Protein AF-A0AAI9XUZ0-F1 (afdb_monomer_lite)

Secondary structure (DSSP, 8-state):
-HHHHHHHHHHTTTTSHHHHHHHT-SHHHHHHHHHHHHHHHHHHHHHHHHTT---SS-GGGS-GGGG--TT-HHHHHHHHHHHHHHHHHHHHHHHHHHT----HHHHHHHHHHHHHHHHHHHTT-----GGG--SSTTSPPPHHHHHHHHHHHHHHHHHHGGGGSTTS-HHHHHHHHHHHHHHHHHHHHHHHHHHHH-SHHHHTHHHHHHHHHHHHHHHHHHHHHHHHTTTTTGGG--HHHHHHHHHHHHHHHHHHHHHTTT-HHHHHHHHHHHHHHHHHHHTTSSPPPPS-------TT-PPPGGGG---S-SSHHHH----------TTTSSGGG--

Structure (mmCIF, N/CA/C/O backbone):
data_AF-A0AAI9XUZ0-F1
#
_entry.id   AF-A0AAI9XUZ0-F1
#
loop_
_atom_site.group_PDB
_atom_site.id
_atom_site.type_symbol
_atom_site.label_atom_id
_atom_site.label_alt_id
_atom_site.label_comp_id
_atom_site.label_asym_id
_atom_site.label_entity_id
_atom_site.label_seq_id
_atom_site.pdbx_PDB_ins_code
_atom_site.Cartn_x
_atom_site.Cartn_y
_atom_site.Cartn_z
_atom_site.occupancy
_atom_site.B_iso_or_equiv
_atom_site.auth_seq_id
_atom_site.auth_comp_id
_atom_site.auth_asym_id
_atom_site.auth_atom_id
_atom_site.pdbx_PDB_model_num
ATOM 1 N N . MET A 1 1 ? 7.327 -17.641 -9.928 1.00 64.19 1 MET A N 1
ATOM 2 C CA . MET A 1 1 ? 7.837 -17.381 -11.296 1.00 64.19 1 MET A CA 1
ATOM 3 C C . MET A 1 1 ? 8.943 -16.324 -11.317 1.00 64.19 1 MET A C 1
ATOM 5 O O . MET A 1 1 ? 9.952 -16.583 -11.957 1.00 64.19 1 MET A O 1
ATOM 9 N N . CYS A 1 2 ? 8.834 -15.210 -10.578 1.00 77.88 2 CYS A N 1
ATOM 10 C CA . CYS A 1 2 ? 9.896 -14.190 -10.453 1.00 77.88 2 CYS A CA 1
ATOM 11 C C . CYS A 1 2 ? 11.268 -14.757 -10.032 1.00 77.88 2 CYS A C 1
ATOM 13 O O . CYS A 1 2 ? 12.258 -14.502 -10.710 1.00 77.88 2 CYS A O 1
ATOM 15 N N . GLY A 1 3 ? 11.321 -15.617 -9.008 1.00 80.69 3 GLY A N 1
ATOM 16 C CA . GLY A 1 3 ? 12.579 -16.244 -8.582 1.00 80.69 3 GLY A CA 1
ATOM 17 C C . GLY A 1 3 ? 13.226 -17.154 -9.638 1.00 80.69 3 GLY A C 1
ATOM 18 O O . GLY A 1 3 ? 14.443 -17.292 -9.659 1.00 80.69 3 GLY A O 1
ATOM 19 N N . ILE A 1 4 ? 12.446 -17.749 -10.554 1.00 87.56 4 ILE A N 1
ATOM 20 C CA . ILE A 1 4 ? 13.000 -18.508 -11.693 1.00 87.56 4 ILE A CA 1
ATOM 21 C C . ILE A 1 4 ? 13.584 -17.532 -12.714 1.00 87.56 4 ILE A C 1
ATOM 23 O O . ILE A 1 4 ? 14.733 -17.686 -13.105 1.00 87.56 4 ILE A O 1
ATOM 27 N N . ALA A 1 5 ? 12.820 -16.505 -13.096 1.00 89.00 5 ALA A N 1
ATOM 28 C CA . ALA A 1 5 ? 13.258 -15.509 -14.071 1.00 89.00 5 ALA A CA 1
ATOM 29 C C . ALA A 1 5 ? 14.551 -14.808 -13.634 1.00 89.00 5 ALA A C 1
ATOM 31 O O . ALA A 1 5 ? 15.482 -14.677 -14.422 1.00 89.00 5 ALA A O 1
ATOM 32 N N . GLY A 1 6 ? 14.654 -14.412 -12.366 1.00 85.62 6 GLY A N 1
ATOM 33 C CA . GLY A 1 6 ? 15.876 -13.782 -11.889 1.00 85.62 6 GLY A CA 1
ATOM 34 C C . GLY A 1 6 ? 17.051 -14.759 -11.727 1.00 85.62 6 GLY A C 1
ATOM 35 O O . GLY A 1 6 ? 18.184 -14.359 -11.971 1.00 85.62 6 GLY A O 1
ATOM 36 N N . ARG A 1 7 ? 16.822 -16.055 -11.450 1.00 87.81 7 ARG A N 1
ATOM 37 C CA . ARG A 1 7 ? 17.889 -17.071 -11.573 1.00 87.81 7 ARG A CA 1
ATOM 38 C C . ARG A 1 7 ? 18.393 -17.194 -13.010 1.00 87.81 7 ARG A C 1
ATOM 40 O O . ARG A 1 7 ? 19.599 -17.221 -13.210 1.00 87.81 7 ARG A O 1
ATOM 47 N N . MET A 1 8 ? 17.501 -17.161 -14.000 1.00 90.62 8 MET A N 1
ATOM 48 C CA . MET A 1 8 ? 17.902 -17.150 -15.412 1.00 90.62 8 MET A CA 1
ATOM 49 C C . MET A 1 8 ? 18.728 -15.900 -15.758 1.00 90.62 8 MET A C 1
ATOM 51 O O . MET A 1 8 ? 19.717 -16.009 -16.473 1.00 90.62 8 MET A O 1
ATOM 55 N N . LEU A 1 9 ? 18.394 -14.721 -15.210 1.00 88.50 9 LEU A N 1
ATOM 56 C CA . LEU A 1 9 ? 19.237 -13.523 -15.362 1.00 88.50 9 LEU A CA 1
ATOM 57 C C . LEU A 1 9 ? 20.640 -13.719 -14.769 1.00 88.50 9 LEU A C 1
ATOM 59 O O . LEU A 1 9 ? 21.626 -13.268 -15.355 1.00 88.50 9 LEU A O 1
ATOM 63 N N . MET A 1 10 ? 20.736 -14.389 -13.617 1.00 88.25 10 MET A N 1
ATOM 64 C CA . MET A 1 10 ? 22.023 -14.711 -12.998 1.00 88.25 10 MET A CA 1
ATOM 65 C C . MET A 1 10 ? 22.829 -15.690 -13.853 1.00 88.25 10 MET A C 1
ATOM 67 O O . MET A 1 10 ? 24.004 -15.441 -14.102 1.00 88.25 10 MET A O 1
ATOM 71 N N . GLU A 1 11 ? 22.198 -16.746 -14.365 1.00 91.00 11 GLU A N 1
ATOM 72 C CA . GLU A 1 11 ? 22.825 -17.734 -15.256 1.00 91.00 11 GLU A CA 1
ATOM 73 C C . GLU A 1 11 ? 23.300 -17.118 -16.581 1.00 91.00 11 GLU A C 1
ATOM 75 O O . GLU A 1 11 ? 24.355 -17.485 -17.092 1.00 91.00 11 GLU A O 1
ATOM 80 N N . LEU A 1 12 ? 22.570 -16.129 -17.107 1.00 89.50 12 LEU A N 1
ATOM 81 C CA . LEU A 1 12 ? 22.977 -15.340 -18.275 1.00 89.50 12 LEU A CA 1
ATOM 82 C C . LEU A 1 12 ? 24.112 -14.345 -17.977 1.00 89.50 12 LEU A C 1
ATOM 84 O O . LEU A 1 12 ? 24.600 -13.677 -18.888 1.00 89.50 12 LEU A O 1
ATOM 88 N N . GLY A 1 13 ? 24.534 -14.223 -16.717 1.00 88.38 13 GLY A N 1
ATOM 89 C CA . GLY A 1 13 ? 25.613 -13.335 -16.302 1.00 88.38 13 GLY A CA 1
ATOM 90 C C . GLY A 1 13 ? 25.225 -11.859 -16.258 1.00 88.38 13 GLY A C 1
ATOM 91 O O . GLY A 1 13 ? 26.106 -11.022 -16.148 1.00 88.38 13 GLY A O 1
ATOM 92 N N . VAL A 1 14 ? 23.937 -11.506 -16.311 1.00 87.62 14 VAL A N 1
ATOM 93 C CA . VAL A 1 14 ? 23.462 -10.106 -16.432 1.00 87.62 14 VAL A CA 1
ATOM 94 C C . VAL A 1 14 ? 23.901 -9.214 -15.257 1.00 87.62 14 VAL A C 1
ATOM 96 O O . VAL A 1 14 ? 23.970 -7.995 -15.383 1.00 87.62 14 VAL A O 1
ATOM 99 N N . HIS A 1 15 ? 24.237 -9.819 -14.119 1.00 85.88 15 HIS A N 1
ATOM 100 C CA . HIS A 1 15 ? 24.811 -9.151 -12.950 1.00 85.88 15 HIS A CA 1
ATOM 101 C C . HIS A 1 15 ? 26.279 -8.713 -13.141 1.00 85.88 15 HIS A C 1
ATOM 103 O O . HIS A 1 15 ? 26.759 -7.859 -12.401 1.00 85.88 15 HIS A O 1
ATOM 109 N N . ASN A 1 16 ? 26.991 -9.278 -14.121 1.00 86.88 16 ASN A N 1
ATOM 110 C CA . ASN A 1 16 ? 28.371 -8.945 -14.471 1.00 86.88 16 ASN A CA 1
ATOM 111 C C . ASN A 1 16 ? 28.406 -7.895 -15.597 1.00 86.88 16 ASN A C 1
ATOM 113 O O . ASN A 1 16 ? 27.727 -8.032 -16.615 1.00 86.88 16 ASN A O 1
ATOM 117 N N . GLU A 1 17 ? 29.251 -6.876 -15.439 1.00 84.94 17 GLU A N 1
ATOM 118 C CA . GLU A 1 17 ? 29.455 -5.790 -16.402 1.00 84.94 17 GLU A CA 1
ATOM 119 C C . GLU A 1 17 ? 29.904 -6.280 -17.789 1.00 84.94 17 GLU A C 1
ATOM 121 O O . GLU A 1 17 ? 29.448 -5.756 -18.809 1.00 84.94 17 GLU A O 1
ATOM 126 N N . GLU A 1 18 ? 30.740 -7.321 -17.856 1.00 88.12 18 GLU A N 1
ATOM 127 C CA . GLU A 1 18 ? 31.220 -7.868 -19.133 1.00 88.12 18 GLU A CA 1
ATOM 128 C C . GLU A 1 18 ? 30.071 -8.486 -19.946 1.00 88.12 18 GLU A C 1
ATOM 130 O O . GLU A 1 18 ? 29.871 -8.179 -21.126 1.00 88.12 18 GLU A O 1
ATOM 135 N N . ALA A 1 19 ? 29.282 -9.350 -19.306 1.00 88.00 19 ALA A N 1
ATOM 136 C CA . ALA A 1 19 ? 28.140 -9.998 -19.937 1.00 88.00 19 ALA A CA 1
ATOM 137 C C . ALA A 1 19 ? 27.032 -8.984 -20.250 1.00 88.00 19 ALA A C 1
ATOM 139 O O . ALA A 1 19 ? 26.460 -9.029 -21.341 1.00 88.00 19 ALA A O 1
ATOM 140 N N . TRP A 1 20 ? 26.793 -8.018 -19.356 1.00 88.19 20 TRP A N 1
ATOM 141 C CA . TRP A 1 20 ? 25.899 -6.892 -19.613 1.00 88.19 20 TRP A CA 1
ATOM 142 C C . TRP A 1 20 ? 26.291 -6.141 -20.885 1.00 88.19 20 TRP A C 1
ATOM 144 O O . TRP A 1 20 ? 25.459 -5.962 -21.768 1.00 88.19 20 TRP A O 1
ATOM 154 N N . SER A 1 21 ? 27.563 -5.759 -21.024 1.00 87.69 21 SER A N 1
ATOM 155 C CA . SER A 1 21 ? 28.059 -5.004 -22.183 1.00 87.69 21 SER A CA 1
ATOM 156 C C . SER A 1 21 ? 27.892 -5.772 -23.495 1.00 87.69 21 SER A C 1
ATOM 158 O O . SER A 1 21 ? 27.578 -5.184 -24.531 1.00 87.69 21 SER A O 1
ATOM 160 N N . ARG A 1 22 ? 28.046 -7.100 -23.453 1.00 89.50 22 ARG A N 1
ATOM 161 C CA . ARG A 1 22 ? 27.813 -7.979 -24.607 1.00 89.50 22 ARG A CA 1
ATOM 162 C C . ARG A 1 22 ? 26.334 -8.082 -24.985 1.00 89.50 22 ARG A C 1
ATOM 164 O O . ARG A 1 22 ? 26.016 -8.081 -26.172 1.00 89.50 22 ARG A O 1
ATOM 171 N N . LEU A 1 23 ? 25.444 -8.196 -23.999 1.00 87.94 23 LEU A N 1
ATOM 172 C CA . LEU A 1 23 ? 23.998 -8.332 -24.216 1.00 87.94 23 LEU A CA 1
ATOM 173 C C . LEU A 1 23 ? 23.352 -6.992 -24.607 1.00 87.94 23 LEU A C 1
ATOM 175 O O . LEU A 1 23 ? 22.532 -6.940 -25.521 1.00 87.94 23 LEU A O 1
ATOM 179 N N . ALA A 1 24 ? 23.779 -5.894 -23.983 1.00 87.50 24 ALA A N 1
ATOM 180 C CA . ALA A 1 24 ? 23.335 -4.521 -24.228 1.00 87.50 24 ALA A CA 1
ATOM 181 C C . ALA A 1 24 ? 24.132 -3.836 -25.360 1.00 87.50 24 ALA A C 1
ATOM 183 O O . ALA A 1 24 ? 24.535 -2.668 -25.252 1.00 87.50 24 ALA A O 1
ATOM 184 N N . SER A 1 25 ? 24.375 -4.585 -26.441 1.00 89.12 25 SER A N 1
ATOM 185 C CA . SER A 1 25 ? 25.246 -4.196 -27.561 1.00 89.12 25 SER A CA 1
ATOM 186 C C . SER A 1 25 ? 24.696 -3.042 -28.403 1.00 89.12 25 SER A C 1
ATOM 188 O O . SER A 1 25 ? 25.465 -2.304 -29.015 1.00 89.12 25 SER A O 1
ATOM 190 N N . SER A 1 26 ? 23.376 -2.843 -28.403 1.00 89.88 26 SER A N 1
ATOM 191 C CA . SER A 1 26 ? 22.708 -1.715 -29.054 1.00 89.88 26 SER A CA 1
ATOM 192 C C . SER A 1 26 ? 21.879 -0.901 -28.050 1.00 89.88 26 SER A C 1
ATOM 194 O O . SER A 1 26 ? 21.481 -1.433 -27.010 1.00 89.88 26 SER A O 1
ATOM 196 N N . PRO A 1 27 ? 21.581 0.383 -28.333 1.00 87.19 27 PRO A N 1
ATOM 197 C CA . PRO A 1 27 ? 20.734 1.199 -27.463 1.00 87.19 27 PRO A CA 1
ATOM 198 C C . PRO A 1 27 ? 19.333 0.612 -27.232 1.00 87.19 27 PRO A C 1
ATOM 200 O O . PRO A 1 27 ? 18.828 0.684 -26.115 1.00 87.19 27 PRO A O 1
ATOM 203 N N . SER A 1 28 ? 18.725 -0.006 -28.252 1.00 87.50 28 SER A N 1
ATOM 204 C CA . SER A 1 28 ? 17.408 -0.645 -28.125 1.00 87.50 28 SER A CA 1
ATOM 205 C C . SER A 1 28 ? 17.462 -1.884 -27.231 1.00 87.50 28 SER A C 1
ATOM 207 O O . SER A 1 28 ? 16.695 -1.972 -26.278 1.00 87.50 28 SER A O 1
ATOM 209 N N . LEU A 1 29 ? 18.428 -2.783 -27.463 1.00 88.38 29 LEU A N 1
ATOM 210 C CA . LEU A 1 29 ? 18.637 -3.967 -26.618 1.00 88.38 29 LEU A CA 1
ATOM 211 C C . LEU A 1 29 ? 18.960 -3.580 -25.177 1.00 88.38 29 LEU A C 1
ATOM 213 O O . LEU A 1 29 ? 18.520 -4.245 -24.246 1.00 88.38 29 LEU A O 1
ATOM 217 N N . ARG A 1 30 ? 19.706 -2.489 -24.980 1.00 87.31 30 ARG A N 1
ATOM 218 C CA . ARG A 1 30 ? 19.967 -1.946 -23.649 1.00 87.31 30 ARG A CA 1
ATOM 219 C C . ARG A 1 30 ? 18.675 -1.514 -22.967 1.00 87.31 30 ARG A C 1
ATOM 221 O O . ARG A 1 30 ? 18.458 -1.924 -21.837 1.00 87.31 30 ARG A O 1
ATOM 228 N N . SER A 1 31 ? 17.820 -0.737 -23.635 1.00 86.06 31 SER A N 1
ATOM 229 C CA . SER A 1 31 ? 16.544 -0.294 -23.051 1.00 86.06 31 SER A CA 1
ATOM 230 C C . SER A 1 31 ? 15.624 -1.479 -22.720 1.00 86.06 31 SER A C 1
ATOM 232 O O . SER A 1 31 ? 15.063 -1.544 -21.622 1.00 86.06 31 SER A O 1
ATOM 234 N N . GLU A 1 32 ? 15.542 -2.476 -23.607 1.00 88.12 32 GLU A N 1
ATOM 235 C CA . GLU A 1 32 ? 14.787 -3.712 -23.367 1.00 88.12 32 GLU A CA 1
ATOM 236 C C . GLU A 1 32 ? 15.343 -4.509 -22.179 1.00 88.12 32 GLU A C 1
ATOM 238 O O . GLU A 1 32 ? 14.584 -4.915 -21.297 1.00 88.12 32 GLU A O 1
ATOM 243 N N . LEU A 1 33 ? 16.667 -4.690 -22.112 1.00 88.88 33 LEU A N 1
ATOM 244 C CA . LEU A 1 33 ? 17.324 -5.412 -21.024 1.00 88.88 33 LEU A CA 1
ATOM 245 C C . LEU A 1 33 ? 17.165 -4.680 -19.687 1.00 88.88 33 LEU A C 1
ATOM 247 O O . LEU A 1 33 ? 16.823 -5.321 -18.694 1.00 88.88 33 LEU A O 1
ATOM 251 N N . CYS A 1 34 ? 17.332 -3.353 -19.658 1.00 88.00 34 CYS A N 1
ATOM 252 C CA . CYS A 1 34 ? 17.048 -2.527 -18.482 1.00 88.00 34 CYS A CA 1
ATOM 253 C C . CYS A 1 34 ? 15.616 -2.771 -18.002 1.00 88.00 34 CYS A C 1
ATOM 255 O O . CYS A 1 34 ? 15.399 -3.151 -16.856 1.00 88.00 34 CYS A O 1
ATOM 257 N N . THR A 1 35 ? 14.639 -2.624 -18.897 1.00 88.69 35 THR A N 1
ATOM 258 C CA . THR A 1 35 ? 13.214 -2.787 -18.584 1.00 88.69 35 THR A CA 1
ATOM 259 C C . THR A 1 35 ? 12.906 -4.181 -18.044 1.00 88.69 35 THR A C 1
ATOM 261 O O . THR A 1 35 ? 12.195 -4.311 -17.044 1.00 88.69 35 THR A O 1
ATOM 264 N N . LEU A 1 36 ? 13.471 -5.223 -18.659 1.00 89.25 36 LEU A N 1
ATOM 265 C CA . LEU A 1 36 ? 13.297 -6.611 -18.240 1.00 89.25 36 LEU A CA 1
ATOM 266 C C . LEU A 1 36 ? 13.872 -6.856 -16.841 1.00 89.25 36 LEU A C 1
ATOM 268 O O . LEU A 1 36 ? 13.172 -7.378 -15.971 1.00 89.25 36 LEU A O 1
ATOM 272 N N . VAL A 1 37 ? 15.125 -6.459 -16.606 1.00 89.50 37 VAL A N 1
ATOM 273 C CA . VAL A 1 37 ? 15.797 -6.670 -15.317 1.00 89.50 37 VAL A CA 1
ATOM 274 C C . VAL A 1 37 ? 15.112 -5.868 -14.220 1.00 89.50 37 VAL A C 1
ATOM 276 O O . VAL A 1 37 ? 14.793 -6.427 -13.172 1.00 89.50 37 VAL A O 1
ATOM 279 N N . SER A 1 38 ? 14.800 -4.595 -14.466 1.00 88.69 38 SER A N 1
ATOM 280 C CA . SER A 1 38 ? 14.074 -3.761 -13.510 1.00 88.69 38 SER A CA 1
ATOM 281 C C . SER A 1 38 ? 12.707 -4.350 -13.171 1.00 88.69 38 SER A C 1
ATOM 283 O O . SER A 1 38 ? 12.349 -4.413 -11.998 1.00 88.69 38 SER A O 1
ATOM 285 N N . SER A 1 39 ? 11.963 -4.842 -14.166 1.00 89.75 39 SER A N 1
ATOM 286 C CA . SER A 1 39 ? 10.667 -5.491 -13.936 1.00 89.75 39 SER A CA 1
ATOM 287 C C . SER A 1 39 ? 10.805 -6.743 -13.074 1.00 89.75 39 SER A C 1
ATOM 289 O O . SER A 1 39 ? 10.019 -6.935 -12.149 1.00 89.75 39 SER A O 1
ATOM 291 N N . ILE A 1 40 ? 11.818 -7.578 -13.329 1.00 90.06 40 ILE A N 1
ATOM 292 C CA . ILE A 1 40 ? 12.076 -8.785 -12.534 1.00 90.06 40 ILE A CA 1
ATOM 293 C C . ILE A 1 40 ? 12.438 -8.421 -11.093 1.00 90.06 40 ILE A C 1
ATOM 295 O O . ILE A 1 40 ? 11.872 -9.012 -10.177 1.00 90.06 40 ILE A O 1
ATOM 299 N N . VAL A 1 41 ? 13.310 -7.431 -10.880 1.00 87.50 41 VAL A N 1
ATOM 300 C CA . VAL A 1 41 ? 13.682 -6.948 -9.539 1.00 87.50 41 VAL A CA 1
ATOM 301 C C . VAL A 1 41 ? 12.462 -6.405 -8.790 1.00 87.50 41 VAL A C 1
ATOM 303 O O . VAL A 1 41 ? 12.236 -6.768 -7.636 1.00 87.50 41 VAL A O 1
ATOM 306 N N . ILE A 1 42 ? 11.635 -5.585 -9.446 1.00 88.69 42 ILE A N 1
ATOM 307 C CA . ILE A 1 42 ? 10.420 -5.018 -8.846 1.00 88.69 42 ILE A CA 1
ATOM 308 C C . ILE A 1 42 ? 9.428 -6.117 -8.461 1.00 88.69 42 ILE A C 1
ATOM 310 O O . ILE A 1 42 ? 8.923 -6.125 -7.338 1.00 88.69 42 ILE A O 1
ATOM 314 N N . LEU A 1 43 ? 9.155 -7.051 -9.373 1.00 88.12 43 LEU A N 1
ATOM 315 C CA . LEU A 1 43 ? 8.220 -8.148 -9.131 1.00 88.12 43 LEU A CA 1
ATOM 316 C C . LEU A 1 43 ? 8.732 -9.112 -8.060 1.00 88.12 43 LEU A C 1
ATOM 318 O O . LEU A 1 43 ? 7.939 -9.604 -7.263 1.00 88.12 43 LEU A O 1
ATOM 322 N N . ASP A 1 44 ? 10.039 -9.379 -8.025 1.00 88.75 44 ASP A N 1
ATOM 323 C CA . ASP A 1 44 ? 10.650 -10.201 -6.983 1.00 88.75 44 ASP A CA 1
ATOM 324 C C . ASP A 1 44 ? 10.443 -9.584 -5.601 1.00 88.75 44 ASP A C 1
ATOM 326 O O . ASP A 1 44 ? 9.987 -10.269 -4.686 1.00 88.75 44 ASP A O 1
ATOM 330 N N . ARG A 1 45 ? 10.687 -8.276 -5.471 1.00 85.94 45 ARG A N 1
ATOM 331 C CA . ARG A 1 45 ? 10.497 -7.545 -4.215 1.00 85.94 45 ARG A CA 1
ATOM 332 C C . ARG A 1 45 ? 9.045 -7.524 -3.771 1.00 85.94 45 ARG A C 1
ATOM 334 O O . ARG A 1 45 ? 8.759 -7.874 -2.632 1.00 85.94 45 ARG A O 1
ATOM 341 N N . GLN A 1 46 ? 8.129 -7.187 -4.677 1.00 84.69 46 GLN A N 1
ATOM 342 C CA . GLN A 1 46 ? 6.696 -7.165 -4.378 1.00 84.69 46 GLN A CA 1
ATOM 343 C C . GLN A 1 46 ? 6.186 -8.540 -3.944 1.00 84.69 46 GLN A C 1
ATOM 345 O O . GLN A 1 46 ? 5.499 -8.652 -2.935 1.00 84.69 46 GLN A O 1
ATOM 350 N N . TRP A 1 47 ? 6.547 -9.592 -4.681 1.00 84.19 47 TRP A N 1
ATOM 351 C CA . TRP A 1 47 ? 6.087 -10.941 -4.372 1.00 84.19 47 TRP A CA 1
ATOM 352 C C . TRP A 1 47 ? 6.674 -11.472 -3.064 1.00 84.19 47 TRP A C 1
ATOM 354 O O . TRP A 1 47 ? 5.977 -12.132 -2.298 1.00 84.19 47 TRP A O 1
ATOM 364 N N . SER A 1 48 ? 7.951 -11.189 -2.806 1.00 84.88 48 SER A N 1
ATOM 365 C CA . SER A 1 48 ? 8.624 -11.628 -1.582 1.00 84.88 48 SER A CA 1
ATOM 366 C C . SER A 1 48 ? 8.025 -10.936 -0.359 1.00 84.88 48 SER A C 1
ATOM 368 O O . SER A 1 48 ? 7.668 -11.620 0.597 1.00 84.88 48 SER A O 1
ATOM 370 N N . ALA A 1 49 ? 7.788 -9.621 -0.433 1.00 80.12 49 ALA A N 1
ATOM 371 C CA . ALA A 1 49 ? 7.108 -8.871 0.620 1.00 80.12 49 ALA A CA 1
ATOM 372 C C . ALA A 1 49 ? 5.692 -9.413 0.893 1.00 80.12 49 ALA A C 1
ATOM 374 O O . ALA A 1 49 ? 5.385 -9.764 2.030 1.00 80.12 49 ALA A O 1
ATOM 375 N N . ALA A 1 50 ? 4.869 -9.585 -0.148 1.00 77.50 50 ALA A N 1
ATOM 376 C CA . ALA A 1 50 ? 3.508 -10.118 -0.018 1.00 77.50 50 ALA A CA 1
ATOM 377 C C . ALA A 1 50 ? 3.476 -11.539 0.584 1.00 77.50 50 ALA A C 1
ATOM 379 O O . ALA A 1 50 ? 2.568 -11.902 1.333 1.00 77.50 50 ALA A O 1
ATOM 380 N N . ALA A 1 51 ? 4.485 -12.361 0.275 1.00 80.00 51 ALA A N 1
ATOM 381 C CA . ALA A 1 51 ? 4.625 -13.715 0.803 1.00 80.00 51 ALA A CA 1
ATOM 382 C C . ALA A 1 51 ? 5.307 -13.781 2.183 1.00 80.00 51 ALA A C 1
ATOM 384 O O . ALA A 1 51 ? 5.416 -14.875 2.737 1.00 80.00 51 ALA A O 1
ATOM 385 N N . ASN A 1 52 ? 5.763 -12.652 2.738 1.00 76.38 52 ASN A N 1
ATOM 386 C CA . ASN A 1 52 ? 6.623 -12.590 3.925 1.00 76.38 52 ASN A CA 1
ATOM 387 C C . ASN A 1 52 ? 7.886 -13.465 3.791 1.00 76.38 52 ASN A C 1
ATOM 389 O O . ASN A 1 52 ? 8.282 -14.173 4.719 1.00 76.38 52 ASN A O 1
ATOM 393 N N . LEU A 1 53 ? 8.505 -13.440 2.612 1.00 83.38 53 LEU A N 1
ATOM 394 C CA . LEU A 1 53 ? 9.737 -14.155 2.292 1.00 83.38 53 LEU A CA 1
ATOM 395 C C . LEU A 1 53 ? 10.879 -13.164 2.027 1.00 83.38 53 LEU A C 1
ATOM 397 O O . LEU A 1 53 ? 10.630 -12.052 1.560 1.00 83.38 53 LEU A O 1
ATOM 401 N N . PRO A 1 54 ? 12.142 -13.563 2.258 1.00 82.44 54 PRO A N 1
ATOM 402 C CA . PRO A 1 54 ? 13.286 -12.803 1.773 1.00 82.44 54 PRO A CA 1
ATOM 403 C C . PRO A 1 54 ? 13.250 -12.672 0.247 1.00 82.44 54 PRO A C 1
ATOM 405 O O . PRO A 1 54 ? 12.858 -13.610 -0.453 1.00 82.44 54 PRO A O 1
ATOM 408 N N . SER A 1 55 ? 13.701 -11.527 -0.263 1.00 83.75 55 SER A N 1
ATOM 409 C CA . SER A 1 55 ? 13.904 -11.346 -1.703 1.00 83.75 55 SER A CA 1
ATOM 410 C C . SER A 1 55 ? 14.938 -12.334 -2.250 1.00 83.75 55 SER A C 1
ATOM 412 O O . SER A 1 55 ? 15.865 -12.747 -1.549 1.00 83.75 55 SER A O 1
ATOM 414 N N . ASN A 1 56 ? 14.785 -12.732 -3.515 1.00 84.12 56 ASN A N 1
ATOM 415 C CA . ASN A 1 56 ? 15.713 -13.674 -4.147 1.00 84.12 56 ASN A CA 1
ATOM 416 C C . ASN A 1 56 ? 17.051 -13.006 -4.502 1.00 84.12 56 ASN A C 1
ATOM 418 O O . ASN A 1 56 ? 18.047 -13.706 -4.692 1.00 84.12 56 ASN A O 1
ATOM 422 N N . PHE A 1 57 ? 17.078 -11.672 -4.602 1.00 80.50 57 PHE A N 1
ATOM 423 C CA . PHE A 1 57 ? 18.251 -10.897 -5.007 1.00 80.50 57 PHE A CA 1
ATOM 424 C C . PHE A 1 57 ? 18.539 -9.772 -4.023 1.00 80.50 57 PHE A C 1
ATOM 426 O O . PHE A 1 57 ? 17.639 -9.037 -3.609 1.00 80.50 57 PHE A O 1
ATOM 433 N N . HIS A 1 58 ? 19.821 -9.589 -3.722 1.00 78.94 58 HIS A N 1
ATOM 434 C CA . HIS A 1 58 ? 20.280 -8.444 -2.954 1.00 78.94 58 HIS A CA 1
ATOM 435 C C . HIS A 1 58 ? 20.173 -7.164 -3.798 1.00 78.94 58 HIS A C 1
ATOM 437 O O . HIS A 1 58 ? 20.230 -7.210 -5.027 1.00 78.94 58 HIS A O 1
ATOM 443 N N . ASP A 1 59 ? 20.066 -6.002 -3.153 1.00 69.25 59 ASP A N 1
ATOM 444 C CA . ASP A 1 59 ? 19.981 -4.711 -3.861 1.00 69.25 59 ASP A CA 1
ATOM 445 C C . ASP A 1 59 ? 21.190 -4.436 -4.756 1.00 69.25 59 ASP A C 1
ATOM 447 O O . ASP A 1 59 ? 21.077 -3.777 -5.785 1.00 69.25 59 ASP A O 1
ATOM 451 N N . SER A 1 60 ? 22.348 -4.967 -4.367 1.00 74.06 60 SER A N 1
ATOM 452 C CA . SER A 1 60 ? 23.600 -4.852 -5.113 1.00 74.06 60 SER A CA 1
ATOM 453 C C . SER A 1 60 ? 23.785 -5.932 -6.179 1.00 74.06 60 SER A C 1
ATOM 455 O O . SER A 1 60 ? 24.797 -5.919 -6.875 1.00 74.06 60 SER A O 1
ATOM 457 N N . SER A 1 61 ? 22.848 -6.876 -6.318 1.00 79.25 61 SER A N 1
ATOM 458 C CA . SER A 1 61 ? 22.966 -7.960 -7.298 1.00 79.25 61 SER A CA 1
ATOM 459 C C . SER A 1 61 ? 22.897 -7.462 -8.742 1.00 79.25 61 SER A C 1
ATOM 461 O O . SER A 1 61 ? 23.386 -8.140 -9.639 1.00 79.25 61 SER A O 1
ATOM 463 N N . PHE A 1 62 ? 22.316 -6.285 -8.976 1.00 79.75 62 PHE A N 1
ATOM 464 C CA . PHE A 1 62 ? 22.283 -5.639 -10.282 1.00 79.75 62 PHE A CA 1
ATOM 465 C C . PHE A 1 62 ? 22.774 -4.201 -10.142 1.00 79.75 62 PHE A C 1
ATOM 467 O O . PHE A 1 62 ? 22.313 -3.467 -9.268 1.00 79.75 62 PHE A O 1
ATOM 474 N N . SER A 1 63 ? 23.709 -3.788 -11.001 1.00 72.31 63 SER A N 1
ATOM 475 C CA . SER A 1 63 ? 24.273 -2.438 -10.933 1.00 72.31 63 SER A CA 1
ATOM 476 C C . SER A 1 63 ? 23.183 -1.375 -11.141 1.00 72.31 63 SER A C 1
ATOM 478 O O . SER A 1 63 ? 22.503 -1.400 -12.169 1.00 72.31 63 SER A O 1
ATOM 480 N N . PRO A 1 64 ? 23.039 -0.394 -10.228 1.00 63.59 64 PRO A N 1
ATOM 481 C CA . PRO A 1 64 ? 22.105 0.719 -10.376 1.00 63.59 64 PRO A CA 1
ATOM 482 C C . PRO A 1 64 ? 22.270 1.498 -11.682 1.00 63.59 64 PRO A C 1
ATOM 484 O O . PRO A 1 64 ? 21.276 1.942 -12.249 1.00 63.59 64 PRO A O 1
ATOM 487 N N . VAL A 1 65 ? 23.511 1.637 -12.164 1.00 61.72 65 VAL A N 1
ATOM 488 C CA . VAL A 1 65 ? 23.850 2.340 -13.416 1.00 61.72 65 VAL A CA 1
ATOM 489 C C . VAL A 1 65 ? 23.226 1.637 -14.625 1.00 61.72 65 VAL A C 1
ATOM 491 O O . VAL A 1 65 ? 22.835 2.286 -15.592 1.00 61.72 65 VAL A O 1
ATOM 494 N N . ASN A 1 66 ? 23.047 0.320 -14.532 1.00 64.62 66 ASN A N 1
ATOM 495 C CA . ASN A 1 66 ? 22.486 -0.518 -15.586 1.00 64.62 66 ASN A CA 1
ATOM 496 C C . ASN A 1 66 ? 20.949 -0.570 -15.565 1.00 64.62 66 ASN A C 1
ATOM 498 O O . ASN A 1 66 ? 20.359 -1.189 -16.438 1.00 64.62 66 ASN A O 1
ATOM 502 N N . LEU A 1 67 ? 20.280 0.049 -14.584 1.00 66.19 67 LEU A N 1
ATOM 503 C CA . LEU A 1 67 ? 18.821 -0.039 -14.410 1.00 66.19 67 LEU A CA 1
ATOM 504 C C . LEU A 1 67 ? 18.085 1.282 -14.660 1.00 66.19 67 LEU A C 1
ATOM 506 O O . LEU A 1 67 ? 16.864 1.349 -14.510 1.00 66.19 67 LEU A O 1
ATOM 510 N N . ILE A 1 68 ? 18.798 2.344 -15.037 1.00 62.97 68 ILE A N 1
ATOM 511 C CA . ILE A 1 68 ? 18.184 3.637 -15.342 1.00 62.97 68 ILE A CA 1
ATOM 512 C C . ILE A 1 68 ? 17.629 3.575 -16.769 1.00 62.97 68 ILE A C 1
ATOM 514 O O . ILE A 1 68 ? 18.343 3.825 -17.736 1.00 62.97 68 ILE A O 1
ATOM 518 N N . SER A 1 69 ? 16.348 3.231 -16.908 1.00 60.72 69 SER A N 1
ATOM 519 C CA . SER A 1 69 ? 15.609 3.443 -18.158 1.00 60.72 69 SER A CA 1
ATOM 520 C C . SER A 1 69 ? 14.830 4.751 -18.062 1.00 60.72 69 SER A C 1
ATOM 522 O O . SER A 1 69 ? 13.982 4.894 -17.182 1.00 60.72 69 SER A O 1
ATOM 524 N N . ALA A 1 70 ? 15.132 5.716 -18.938 1.00 58.56 70 ALA A N 1
ATOM 525 C CA . ALA A 1 70 ? 14.422 6.996 -19.044 1.00 58.56 70 ALA A CA 1
ATOM 526 C C . ALA A 1 70 ? 12.965 6.833 -19.519 1.00 58.56 70 ALA A C 1
ATOM 528 O O . ALA A 1 70 ? 12.127 7.691 -19.254 1.00 58.56 70 ALA A O 1
ATOM 529 N N . ASP A 1 71 ? 12.658 5.713 -20.175 1.00 73.00 71 ASP A N 1
ATOM 530 C CA . ASP A 1 71 ? 11.452 5.561 -20.992 1.00 73.00 71 ASP A CA 1
ATOM 531 C C . ASP A 1 71 ? 10.219 5.108 -20.184 1.00 73.00 71 ASP A C 1
ATOM 533 O O . ASP A 1 71 ? 9.098 5.077 -20.700 1.00 73.00 71 ASP A O 1
ATOM 537 N N . HIS A 1 72 ? 10.395 4.760 -18.902 1.00 84.19 72 HIS A N 1
ATOM 538 C CA . HIS A 1 72 ? 9.345 4.155 -18.076 1.00 84.19 72 HIS A CA 1
ATOM 539 C C . HIS A 1 72 ? 9.240 4.789 -16.677 1.00 84.19 72 HIS A C 1
ATOM 541 O O . HIS A 1 72 ? 9.804 4.258 -15.713 1.00 84.19 72 HIS A O 1
ATOM 547 N N . PRO A 1 73 ? 8.445 5.869 -16.520 1.00 84.88 73 PRO A N 1
ATOM 548 C CA . PRO A 1 73 ? 8.279 6.578 -15.246 1.00 84.88 73 PRO A CA 1
ATOM 549 C C . PRO A 1 73 ? 7.863 5.677 -14.072 1.00 84.88 73 PRO A C 1
ATOM 551 O O . PRO A 1 73 ? 8.369 5.832 -12.963 1.00 84.88 73 PRO A O 1
ATOM 554 N N . TYR A 1 74 ? 7.007 4.673 -14.314 1.00 88.00 74 TYR A N 1
ATOM 555 C CA . TYR A 1 74 ? 6.625 3.704 -13.277 1.00 88.00 74 TYR A CA 1
ATOM 556 C C . TYR A 1 74 ? 7.794 2.870 -12.779 1.00 88.00 74 TYR A C 1
ATOM 558 O O . TYR A 1 74 ? 7.961 2.701 -11.573 1.00 88.00 74 TYR A O 1
ATOM 566 N N . ILE A 1 75 ? 8.613 2.356 -13.694 1.00 88.50 75 ILE A N 1
ATOM 567 C CA . ILE A 1 75 ? 9.756 1.523 -13.332 1.00 88.50 75 ILE A CA 1
ATOM 568 C C . ILE A 1 75 ? 10.752 2.350 -12.518 1.00 88.50 75 ILE A C 1
ATOM 570 O O . ILE A 1 75 ? 11.217 1.886 -11.482 1.00 88.50 75 ILE A O 1
ATOM 574 N N . GLN A 1 76 ? 11.015 3.597 -12.913 1.00 87.75 76 GLN A N 1
ATOM 575 C CA . GLN A 1 76 ? 11.886 4.497 -12.152 1.00 87.75 76 GLN A CA 1
ATOM 576 C C . GLN A 1 76 ? 11.357 4.781 -10.741 1.00 87.75 76 GLN A C 1
ATOM 578 O O . GLN A 1 76 ? 12.094 4.664 -9.754 1.00 87.75 76 GLN A O 1
ATOM 583 N N . ALA A 1 77 ? 10.069 5.115 -10.633 1.00 91.06 77 ALA A N 1
ATOM 584 C CA . ALA A 1 77 ? 9.405 5.310 -9.353 1.00 91.06 77 ALA A CA 1
ATOM 585 C C . ALA A 1 77 ? 9.505 4.057 -8.471 1.00 91.06 77 ALA A C 1
ATOM 587 O O . ALA A 1 77 ? 9.805 4.152 -7.286 1.00 91.06 77 ALA A O 1
ATOM 588 N N . MET A 1 78 ? 9.335 2.866 -9.042 1.00 91.38 78 MET A N 1
ATOM 589 C CA . MET A 1 78 ? 9.409 1.614 -8.292 1.00 91.38 78 MET A CA 1
ATOM 590 C C . MET A 1 78 ? 10.833 1.204 -7.904 1.00 91.38 78 MET A C 1
ATOM 592 O O . MET A 1 78 ? 11.037 0.684 -6.812 1.00 91.38 78 MET A O 1
ATOM 596 N N . LEU A 1 79 ? 11.836 1.453 -8.745 1.00 88.31 79 LEU A N 1
ATOM 597 C CA . LEU A 1 79 ? 13.234 1.190 -8.390 1.00 88.31 79 LEU A CA 1
ATOM 598 C C . LEU A 1 79 ? 13.710 2.107 -7.259 1.00 88.31 79 LEU A C 1
ATOM 600 O O . LEU A 1 79 ? 14.429 1.666 -6.364 1.00 88.31 79 LEU A O 1
ATOM 604 N N . SER A 1 80 ? 13.301 3.377 -7.281 1.00 89.50 80 SER A N 1
ATOM 605 C CA . SER A 1 80 ? 13.569 4.303 -6.176 1.00 89.50 80 SER A CA 1
ATOM 606 C C . SER A 1 80 ? 12.777 3.940 -4.918 1.00 89.50 80 SER A C 1
ATOM 608 O O . SER A 1 80 ? 13.338 4.014 -3.827 1.00 89.50 80 SER A O 1
ATOM 610 N N . PHE A 1 81 ? 11.535 3.464 -5.065 1.00 90.69 81 PHE A N 1
ATOM 611 C CA . PHE A 1 81 ? 10.722 2.967 -3.954 1.00 90.69 81 PHE A CA 1
ATOM 612 C C . PHE A 1 81 ? 11.419 1.842 -3.201 1.00 90.69 81 PHE A C 1
ATOM 614 O O . PHE A 1 81 ? 11.521 1.921 -1.986 1.00 90.69 81 PHE A O 1
ATOM 621 N N . ILE A 1 82 ? 11.942 0.840 -3.919 1.00 87.88 82 ILE A N 1
ATOM 622 C CA . ILE A 1 82 ? 12.629 -0.313 -3.317 1.00 87.88 82 ILE A CA 1
ATOM 623 C C . ILE A 1 82 ? 13.751 0.157 -2.385 1.00 87.88 82 ILE A C 1
ATOM 625 O O . ILE A 1 82 ? 13.860 -0.308 -1.257 1.00 87.88 82 ILE A O 1
ATOM 629 N N . ARG A 1 83 ? 14.540 1.153 -2.803 1.00 85.56 83 ARG A N 1
ATOM 630 C CA . ARG A 1 83 ? 15.619 1.704 -1.966 1.00 85.56 83 ARG A CA 1
ATOM 631 C C . ARG A 1 83 ? 15.104 2.365 -0.690 1.00 85.56 83 ARG A C 1
ATOM 633 O O . ARG A 1 83 ? 15.769 2.281 0.337 1.00 85.56 83 ARG A O 1
ATOM 640 N N . VAL A 1 84 ? 13.964 3.052 -0.763 1.00 88.12 84 VAL A N 1
ATOM 641 C CA . VAL A 1 84 ? 13.334 3.680 0.405 1.00 88.12 84 VAL A CA 1
ATOM 642 C C . VAL A 1 84 ? 12.734 2.609 1.314 1.00 88.12 84 VAL A C 1
ATOM 644 O O . VAL A 1 84 ? 13.009 2.620 2.507 1.00 88.12 84 VAL A O 1
ATOM 647 N N . SER A 1 85 ? 11.989 1.648 0.762 1.00 85.88 85 SER A N 1
ATOM 648 C CA . SER A 1 85 ? 11.301 0.610 1.534 1.00 85.88 85 SER A CA 1
ATOM 649 C C . SER A 1 85 ? 12.258 -0.359 2.228 1.00 85.88 85 SER A C 1
ATOM 651 O O . SER A 1 85 ? 11.985 -0.772 3.348 1.00 85.88 85 SER A O 1
ATOM 653 N N . ASN A 1 86 ? 13.399 -0.692 1.618 1.00 83.44 86 ASN A N 1
ATOM 654 C CA . ASN A 1 86 ? 14.358 -1.637 2.203 1.00 83.44 86 ASN A CA 1
ATOM 655 C C . ASN A 1 86 ? 14.991 -1.124 3.498 1.00 83.44 86 ASN A C 1
ATOM 657 O O . ASN A 1 86 ? 15.287 -1.912 4.392 1.00 83.44 86 ASN A O 1
ATOM 661 N N . LYS A 1 87 ? 15.164 0.198 3.627 1.00 82.94 87 LYS A N 1
ATOM 662 C CA . LYS A 1 87 ? 15.630 0.804 4.882 1.00 82.94 87 LYS A CA 1
ATOM 663 C C . LYS A 1 87 ? 14.661 0.540 6.036 1.00 82.94 87 LYS A C 1
ATOM 665 O O . LYS A 1 87 ? 15.087 0.515 7.182 1.00 82.94 87 LYS A O 1
ATOM 670 N N . LEU A 1 88 ? 13.385 0.306 5.722 1.00 78.31 88 LEU A N 1
ATOM 671 C CA . LEU A 1 88 ? 12.317 0.099 6.695 1.00 78.31 88 LEU A CA 1
ATOM 672 C C . LEU A 1 88 ? 12.213 -1.363 7.143 1.00 78.31 88 LEU A C 1
ATOM 674 O O . LEU A 1 88 ? 11.756 -1.621 8.250 1.00 78.31 88 LEU A O 1
ATOM 678 N N . GLU A 1 89 ? 12.614 -2.329 6.308 1.00 77.94 89 GLU A N 1
ATOM 679 C CA . GLU A 1 89 ? 12.369 -3.760 6.559 1.00 77.94 89 GLU A CA 1
ATOM 680 C C . GLU A 1 89 ? 12.981 -4.240 7.885 1.00 77.94 89 GLU A C 1
ATOM 682 O O . GLU A 1 89 ? 12.310 -4.910 8.674 1.00 77.94 89 GLU A O 1
ATOM 687 N N . GLY A 1 90 ? 14.235 -3.865 8.156 1.00 79.38 90 GLY A N 1
ATOM 688 C CA . GLY A 1 90 ? 14.944 -4.226 9.387 1.00 79.38 90 GLY A CA 1
ATOM 689 C C . GLY A 1 90 ? 14.290 -3.646 10.648 1.00 79.38 90 GLY A C 1
ATOM 690 O O . GLY A 1 90 ? 13.853 -4.425 11.506 1.00 79.38 90 GLY A O 1
ATOM 691 N N . PRO A 1 91 ? 14.171 -2.306 10.756 1.00 80.69 91 PRO A N 1
ATOM 692 C CA . PRO A 1 91 ? 13.509 -1.652 11.883 1.00 80.69 91 PRO A CA 1
ATOM 693 C C . PRO A 1 91 ? 12.080 -2.159 12.113 1.00 80.69 91 PRO A C 1
ATOM 695 O O . PRO A 1 91 ? 11.709 -2.463 13.245 1.00 80.69 91 PRO A O 1
ATOM 698 N N . MET A 1 92 ? 11.296 -2.363 11.049 1.00 79.75 92 MET A N 1
ATOM 699 C CA . MET A 1 92 ? 9.917 -2.856 11.143 1.00 79.75 92 MET A CA 1
ATOM 700 C C . MET A 1 92 ? 9.814 -4.294 11.656 1.00 79.75 92 MET A C 1
ATOM 702 O O . MET A 1 92 ? 8.946 -4.607 12.484 1.00 79.75 92 MET A O 1
ATOM 706 N N . ALA A 1 93 ? 10.700 -5.182 11.197 1.00 80.12 93 ALA A N 1
ATOM 707 C CA . ALA A 1 93 ? 10.756 -6.554 11.690 1.00 80.12 93 ALA A CA 1
ATOM 708 C C . ALA A 1 93 ? 11.110 -6.588 13.186 1.00 80.12 93 ALA A C 1
ATOM 710 O O . ALA A 1 93 ? 10.502 -7.336 13.961 1.00 80.12 93 ALA A O 1
ATOM 711 N N . GLN A 1 94 ? 12.049 -5.739 13.614 1.00 82.19 94 GLN A N 1
ATOM 712 C CA . GLN A 1 94 ? 12.420 -5.603 15.020 1.00 82.19 94 GLN A CA 1
ATOM 713 C C . GLN A 1 94 ? 11.275 -5.024 15.860 1.00 82.19 94 GLN A C 1
ATOM 715 O O . GLN A 1 94 ? 10.970 -5.583 16.915 1.00 82.19 94 GLN A O 1
ATOM 720 N N . ALA A 1 95 ? 10.601 -3.980 15.373 1.00 81.25 95 ALA A N 1
ATOM 721 C CA . ALA A 1 95 ? 9.470 -3.334 16.038 1.00 81.25 95 ALA A CA 1
ATOM 722 C C . ALA A 1 95 ? 8.341 -4.319 16.347 1.00 81.25 95 ALA A C 1
ATOM 724 O O . ALA A 1 95 ? 7.820 -4.393 17.462 1.00 81.25 95 ALA A O 1
ATOM 725 N N . THR A 1 96 ? 8.003 -5.128 15.342 1.00 79.50 96 THR A N 1
ATOM 726 C CA . THR A 1 96 ? 6.963 -6.155 15.429 1.00 79.50 96 THR A CA 1
ATOM 727 C C . THR A 1 96 ? 7.339 -7.227 16.448 1.00 79.50 96 THR A C 1
ATOM 729 O O . THR A 1 96 ? 6.523 -7.596 17.291 1.00 79.50 96 THR A O 1
ATOM 732 N N . LYS A 1 97 ? 8.596 -7.691 16.430 1.00 82.31 97 LYS A N 1
ATOM 733 C CA . LYS A 1 97 ? 9.096 -8.696 17.379 1.00 82.31 97 LYS A CA 1
ATOM 734 C C . LYS A 1 97 ? 9.152 -8.172 18.816 1.00 82.31 97 LYS A C 1
ATOM 736 O O . LYS A 1 97 ? 8.836 -8.910 19.746 1.00 82.31 97 LYS A O 1
ATOM 741 N N . ALA A 1 98 ? 9.570 -6.923 19.005 1.00 80.25 98 ALA A N 1
ATOM 742 C CA . ALA A 1 98 ? 9.661 -6.284 20.316 1.00 80.25 98 ALA A CA 1
ATOM 743 C C . ALA A 1 98 ? 8.295 -5.820 20.854 1.00 80.25 98 ALA A C 1
ATOM 745 O O . ALA A 1 98 ? 8.180 -5.519 22.046 1.00 80.25 98 ALA A O 1
ATOM 746 N N . GLN A 1 99 ? 7.278 -5.773 19.982 1.00 80.81 99 GLN A N 1
ATOM 747 C CA . GLN A 1 99 ? 5.995 -5.107 20.208 1.00 80.81 99 GLN A CA 1
ATOM 748 C C . GLN A 1 99 ? 6.157 -3.651 20.668 1.00 80.81 99 GLN A C 1
ATOM 750 O O . GLN A 1 99 ? 5.382 -3.167 21.490 1.00 80.81 99 GLN A O 1
ATOM 755 N N . ARG A 1 100 ? 7.188 -2.966 20.163 1.00 77.00 100 ARG A N 1
ATOM 756 C CA . ARG A 1 100 ? 7.534 -1.585 20.513 1.00 77.00 100 ARG A CA 1
ATOM 757 C C . ARG A 1 100 ? 8.448 -0.984 19.445 1.00 77.00 100 ARG A C 1
ATOM 759 O O . ARG A 1 100 ? 9.304 -1.696 18.926 1.00 77.00 100 ARG A O 1
ATOM 766 N N . TYR A 1 101 ? 8.300 0.310 19.175 1.00 77.94 101 TYR A N 1
ATOM 767 C CA . TYR A 1 101 ? 9.288 1.119 18.455 1.00 77.94 101 TYR A CA 1
ATOM 768 C C . TYR A 1 101 ? 9.901 2.138 19.412 1.00 77.94 101 TYR A C 1
ATOM 770 O O . TYR A 1 101 ? 9.178 2.699 20.234 1.00 77.94 101 TYR A O 1
ATOM 778 N N . GLU A 1 102 ? 11.219 2.324 19.364 1.00 73.25 102 GLU A N 1
ATOM 779 C CA . GLU A 1 102 ? 11.935 3.174 20.331 1.00 73.25 102 GLU A CA 1
ATOM 780 C C . GLU A 1 102 ? 12.552 4.429 19.701 1.00 73.25 102 GLU A C 1
ATOM 782 O O . GLU A 1 102 ? 12.814 5.381 20.430 1.00 73.25 102 GLU A O 1
ATOM 787 N N . ASP A 1 103 ? 12.748 4.459 18.380 1.00 85.19 103 ASP A N 1
ATOM 788 C CA . ASP A 1 103 ? 13.468 5.536 17.692 1.00 85.19 103 ASP A CA 1
ATOM 789 C C . ASP A 1 103 ? 12.511 6.443 16.904 1.00 85.19 103 ASP A C 1
ATOM 791 O O . ASP A 1 103 ? 12.228 6.236 15.727 1.00 85.19 103 ASP A O 1
ATOM 795 N N . GLU A 1 104 ? 11.947 7.438 17.583 1.00 87.31 104 GLU A N 1
ATOM 796 C CA . GLU A 1 104 ? 11.010 8.390 16.979 1.00 87.31 104 GLU A CA 1
ATOM 797 C C . GLU A 1 104 ? 11.657 9.228 15.861 1.00 87.31 104 GLU A C 1
ATOM 799 O O . GLU A 1 104 ? 11.014 9.494 14.845 1.00 87.31 104 GLU A O 1
ATOM 804 N N . ASP A 1 105 ? 12.940 9.575 15.998 1.00 88.31 105 ASP A N 1
ATOM 805 C CA . ASP A 1 105 ? 13.683 10.357 15.005 1.00 88.31 105 ASP A CA 1
ATOM 806 C C . ASP A 1 105 ? 13.882 9.561 13.708 1.00 88.31 105 ASP A C 1
ATOM 808 O O . ASP A 1 105 ? 13.673 10.088 12.609 1.00 88.31 105 ASP A O 1
ATOM 812 N N . ASP A 1 106 ? 14.227 8.275 13.819 1.00 86.69 106 ASP A N 1
ATOM 813 C CA . ASP A 1 106 ? 14.321 7.377 12.668 1.00 86.69 106 ASP A CA 1
ATOM 814 C C . ASP A 1 106 ? 12.953 7.187 11.995 1.00 86.69 106 ASP A C 1
ATOM 816 O O . ASP A 1 106 ? 12.851 7.236 10.767 1.00 86.69 106 ASP A O 1
ATOM 820 N N . PHE A 1 107 ? 11.867 7.071 12.772 1.00 88.69 107 PHE A N 1
ATOM 821 C CA . PHE A 1 107 ? 10.510 7.053 12.212 1.00 88.69 107 PHE A CA 1
ATOM 822 C C . PHE A 1 107 ? 10.204 8.318 11.399 1.00 88.69 107 PHE A C 1
ATOM 824 O O . PHE A 1 107 ? 9.748 8.207 10.256 1.00 88.69 107 PHE A O 1
ATOM 831 N N . GLU A 1 108 ? 10.449 9.509 11.951 1.00 90.50 108 GLU A N 1
ATOM 832 C CA . GLU A 1 108 ? 10.157 10.768 11.257 1.00 90.50 108 GLU A CA 1
ATOM 833 C C . GLU A 1 108 ? 11.016 10.917 9.994 1.00 90.50 108 GLU A C 1
ATOM 835 O O . GLU A 1 108 ? 10.509 11.308 8.938 1.00 90.50 108 GLU A O 1
ATOM 840 N N . LEU A 1 109 ? 12.293 10.521 10.051 1.00 91.19 109 LEU A N 1
ATOM 841 C CA . LEU A 1 109 ? 13.181 10.502 8.889 1.00 91.19 109 LEU A CA 1
ATOM 842 C C . LEU A 1 109 ? 12.667 9.555 7.795 1.00 91.19 109 LEU A C 1
ATOM 844 O O . LEU A 1 109 ? 12.649 9.917 6.613 1.00 91.19 109 LEU A O 1
ATOM 848 N N . MET A 1 110 ? 12.243 8.349 8.166 1.00 90.06 110 MET A N 1
ATOM 849 C CA . MET A 1 110 ? 11.691 7.364 7.236 1.00 90.06 110 MET A CA 1
ATOM 850 C C . MET A 1 110 ? 10.369 7.837 6.622 1.00 90.06 110 MET A C 1
ATOM 852 O O . MET A 1 110 ? 10.194 7.759 5.402 1.00 90.06 110 MET A O 1
ATOM 856 N N . ASN A 1 111 ? 9.459 8.378 7.436 1.00 91.75 111 ASN A N 1
ATOM 857 C CA . ASN A 1 111 ? 8.190 8.939 6.976 1.00 91.75 111 ASN A CA 1
ATOM 858 C C . ASN A 1 111 ? 8.420 10.118 6.015 1.00 91.75 111 ASN A C 1
ATOM 860 O O . ASN A 1 111 ? 7.780 10.201 4.964 1.00 91.75 111 ASN A O 1
ATOM 864 N N . PHE A 1 112 ? 9.396 10.979 6.315 1.00 92.44 112 PHE A N 1
ATOM 865 C CA . PHE A 1 112 ? 9.815 12.058 5.427 1.00 92.44 112 PHE A CA 1
ATOM 866 C C . PHE A 1 112 ? 10.363 11.528 4.095 1.00 92.44 112 PHE A C 1
ATOM 868 O O . PHE A 1 112 ? 9.926 11.974 3.034 1.00 92.44 112 PHE A O 1
ATOM 875 N N . GLN A 1 113 ? 11.283 10.555 4.111 1.00 93.06 113 GLN A N 1
ATOM 876 C CA . GLN A 1 113 ? 11.839 9.965 2.884 1.00 93.06 113 GLN A CA 1
ATOM 877 C C . GLN A 1 113 ? 10.753 9.327 2.008 1.00 93.06 113 GLN A C 1
ATOM 879 O O . GLN A 1 113 ? 10.771 9.491 0.784 1.00 93.06 113 GLN A O 1
ATOM 884 N N . LEU A 1 114 ? 9.792 8.642 2.629 1.00 94.19 114 LEU A N 1
ATOM 885 C CA . LEU A 1 114 ? 8.643 8.049 1.952 1.00 94.19 114 LEU A CA 1
ATOM 886 C C . LEU A 1 114 ? 7.747 9.111 1.308 1.00 94.19 114 LEU A C 1
ATOM 888 O O . LEU A 1 114 ? 7.335 8.960 0.158 1.00 94.19 114 LEU A O 1
ATOM 892 N N . GLU A 1 115 ? 7.488 10.206 2.018 1.00 92.88 115 GLU A N 1
ATOM 893 C CA . GLU A 1 115 ? 6.680 11.308 1.507 1.00 92.88 115 GLU A CA 1
ATOM 894 C C . GLU A 1 115 ? 7.362 12.030 0.338 1.00 92.88 115 GLU A C 1
ATOM 896 O O . GLU A 1 115 ? 6.733 12.310 -0.684 1.00 92.88 115 GLU A O 1
ATOM 901 N N . GLN A 1 116 ? 8.670 12.273 0.438 1.00 93.38 116 GLN A N 1
ATOM 902 C CA . GLN A 1 116 ? 9.451 12.845 -0.660 1.00 93.38 116 GLN A CA 1
ATOM 903 C C . GLN A 1 116 ? 9.459 11.929 -1.885 1.00 93.38 116 GLN A C 1
ATOM 905 O O . GLN A 1 116 ? 9.342 12.403 -3.017 1.00 93.38 116 GLN A O 1
ATOM 910 N N . TRP A 1 117 ? 9.564 10.616 -1.673 1.00 95.00 117 TRP A N 1
ATOM 911 C CA . TRP A 1 117 ? 9.424 9.648 -2.753 1.00 95.00 117 TRP A CA 1
ATOM 912 C C . TRP A 1 117 ? 8.040 9.737 -3.407 1.00 95.00 117 TRP A C 1
ATOM 914 O O . TRP A 1 117 ? 7.972 9.882 -4.627 1.00 95.00 117 TRP A O 1
ATOM 924 N N . ARG A 1 118 ? 6.955 9.727 -2.619 1.00 94.19 118 ARG A N 1
ATOM 925 C CA . ARG A 1 118 ? 5.572 9.809 -3.120 1.00 94.19 118 ARG A CA 1
ATOM 926 C C . ARG A 1 118 ? 5.373 11.047 -3.991 1.00 94.19 118 ARG A C 1
ATOM 928 O O . ARG A 1 118 ? 4.946 10.916 -5.136 1.00 94.19 118 ARG A O 1
ATOM 935 N N . LYS A 1 119 ? 5.754 12.228 -3.487 1.00 92.12 119 LYS A N 1
ATOM 936 C CA . LYS A 1 119 ? 5.648 13.510 -4.208 1.00 92.12 119 LYS A CA 1
ATOM 937 C C . LYS A 1 119 ? 6.380 13.478 -5.550 1.00 92.12 119 LYS A C 1
ATOM 939 O O . LYS A 1 119 ? 5.818 13.868 -6.569 1.00 92.12 119 LYS A O 1
ATOM 944 N N . ARG A 1 120 ? 7.613 12.961 -5.578 1.00 91.81 120 ARG A N 1
ATOM 945 C CA . ARG A 1 120 ? 8.402 12.836 -6.818 1.00 91.81 120 ARG A CA 1
ATOM 946 C C . ARG A 1 120 ? 7.803 11.824 -7.795 1.00 91.81 120 ARG A C 1
ATOM 948 O O . ARG A 1 120 ? 7.832 12.049 -8.998 1.00 91.81 120 ARG A O 1
ATOM 955 N N . ALA A 1 121 ? 7.291 10.710 -7.282 1.00 91.19 121 ALA A N 1
ATOM 956 C CA . ALA A 1 121 ? 6.816 9.591 -8.083 1.00 91.19 121 ALA A CA 1
ATOM 957 C C . ALA A 1 121 ? 5.435 9.854 -8.716 1.00 91.19 121 ALA A C 1
ATOM 959 O O . ALA A 1 121 ? 5.195 9.469 -9.859 1.00 91.19 121 ALA A O 1
ATOM 960 N N . VAL A 1 122 ? 4.542 10.517 -7.978 1.00 89.31 122 VAL A N 1
ATOM 961 C CA . VAL A 1 122 ? 3.183 10.881 -8.413 1.00 89.31 122 VAL A CA 1
ATOM 962 C C . VAL A 1 122 ? 3.186 12.193 -9.217 1.00 89.31 122 VAL A C 1
ATOM 964 O O . VAL A 1 122 ? 2.353 12.380 -10.107 1.00 89.31 122 VAL A O 1
ATOM 967 N N . GLY A 1 123 ? 4.158 13.079 -8.971 1.00 86.12 123 GLY A N 1
ATOM 968 C CA . GLY A 1 123 ? 4.285 14.364 -9.656 1.00 86.12 123 GLY A CA 1
ATOM 969 C C . GLY A 1 123 ? 3.109 15.292 -9.346 1.00 86.12 123 GLY A C 1
ATOM 970 O O . GLY A 1 123 ? 2.632 15.349 -8.219 1.00 86.12 123 GLY A O 1
ATOM 971 N N . ASN A 1 124 ? 2.607 15.993 -10.365 1.00 81.75 124 ASN A N 1
ATOM 972 C CA . ASN A 1 124 ? 1.459 16.903 -10.232 1.00 81.75 124 ASN A CA 1
ATOM 973 C C . ASN A 1 124 ? 0.102 16.175 -10.240 1.00 81.75 124 ASN A C 1
ATOM 975 O O . ASN A 1 124 ? -0.941 16.823 -10.330 1.00 81.75 124 ASN A O 1
ATOM 979 N N . TYR A 1 125 ? 0.095 14.838 -10.236 1.00 82.69 125 TYR A N 1
ATOM 980 C CA . TYR A 1 125 ? -1.151 14.088 -10.204 1.00 82.69 125 TYR A CA 1
ATOM 981 C C . TYR A 1 125 ? -1.781 14.204 -8.819 1.00 82.69 125 TYR A C 1
ATOM 983 O O . TYR A 1 125 ? -1.192 13.802 -7.820 1.00 82.69 125 TYR A O 1
AT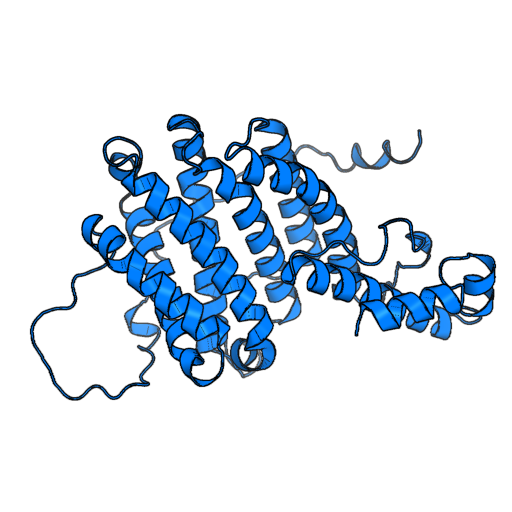OM 991 N N . SER A 1 126 ? -2.997 14.731 -8.773 1.00 77.25 126 SER A N 1
ATOM 992 C CA . SER A 1 126 ? -3.749 14.853 -7.536 1.00 77.25 126 SER A CA 1
ATOM 993 C C . SER A 1 126 ? -4.794 13.750 -7.453 1.00 77.25 126 SER A C 1
ATOM 995 O O . SER A 1 126 ? -5.604 13.583 -8.366 1.00 77.25 126 SER A O 1
ATOM 997 N N . ILE A 1 127 ? -4.802 13.016 -6.341 1.00 80.44 127 ILE A N 1
ATOM 998 C CA . ILE A 1 127 ? -5.910 12.129 -5.954 1.00 80.44 127 ILE A CA 1
ATOM 999 C C . ILE A 1 127 ? -6.936 12.987 -5.207 1.00 80.44 127 ILE A C 1
ATOM 1001 O O . ILE A 1 127 ? -7.337 12.703 -4.090 1.00 80.44 127 ILE A O 1
ATOM 1005 N N . THR A 1 128 ? -7.309 14.115 -5.801 1.00 70.62 128 THR A N 1
ATOM 1006 C CA . THR A 1 128 ? -8.408 14.930 -5.299 1.00 70.62 128 THR A CA 1
ATOM 1007 C C . THR A 1 128 ? -9.676 14.480 -5.999 1.00 70.62 128 THR A C 1
ATOM 1009 O O . THR A 1 128 ? -9.689 14.253 -7.210 1.00 70.62 128 THR A O 1
ATOM 1012 N N . HIS A 1 129 ? -10.740 14.338 -5.220 1.00 76.69 129 HIS A N 1
ATOM 1013 C CA . HIS A 1 129 ? -12.076 13.992 -5.691 1.00 76.69 129 HIS A CA 1
ATOM 1014 C C . HIS A 1 129 ? -12.224 12.602 -6.341 1.00 76.69 129 HIS A C 1
ATOM 1016 O O . HIS A 1 129 ? -12.698 12.506 -7.485 1.00 76.69 129 HIS A O 1
ATOM 1022 N N . PRO A 1 130 ? -11.835 11.503 -5.663 1.00 81.00 130 PRO A N 1
ATOM 1023 C CA . PRO A 1 130 ? -11.986 10.150 -6.200 1.00 81.00 130 PRO A CA 1
ATOM 1024 C C . PRO A 1 130 ? -13.450 9.775 -6.528 1.00 81.00 130 PRO A C 1
ATOM 1026 O O . PRO A 1 130 ? -13.712 8.936 -7.397 1.00 81.00 130 PRO A O 1
ATOM 1029 N N . GLU A 1 131 ? -14.424 10.461 -5.929 1.00 77.88 131 GLU A N 1
ATOM 1030 C CA . GLU A 1 131 ? -15.853 10.390 -6.241 1.00 77.88 131 GLU A CA 1
ATOM 1031 C C . GLU A 1 131 ? -16.205 10.841 -7.667 1.00 77.88 131 GLU A C 1
ATOM 1033 O O . GLU A 1 131 ? -17.229 10.432 -8.213 1.00 77.88 131 GLU A O 1
ATOM 1038 N N . THR A 1 132 ? -15.363 11.664 -8.295 1.00 82.06 132 THR A N 1
ATOM 1039 C CA . THR A 1 132 ? -15.604 12.180 -9.652 1.00 82.06 132 THR A CA 1
ATOM 1040 C C . THR A 1 132 ? -15.110 11.247 -10.751 1.00 82.06 132 THR A C 1
ATOM 1042 O O . THR A 1 132 ? -15.374 11.501 -11.932 1.00 82.06 132 THR A O 1
ATOM 1045 N N . TRP A 1 133 ? -14.391 10.180 -10.389 1.00 86.62 133 TRP A N 1
ATOM 1046 C CA . TRP A 1 133 ? -13.840 9.230 -11.345 1.00 86.62 133 TRP A CA 1
ATOM 1047 C C . TRP A 1 133 ? -14.936 8.542 -12.158 1.00 86.62 133 TRP A C 1
ATOM 1049 O O . TRP A 1 133 ? -16.069 8.366 -11.719 1.00 86.62 133 TRP A O 1
ATOM 1059 N N . SER A 1 134 ? -14.604 8.154 -13.386 1.00 83.25 134 SER A N 1
ATOM 1060 C CA . SER A 1 134 ? -15.501 7.354 -14.218 1.00 83.25 134 SER A CA 1
ATOM 1061 C C . SER A 1 134 ? -14.721 6.516 -15.223 1.00 83.25 134 SER A C 1
ATOM 1063 O O . SER A 1 134 ? -13.556 6.786 -15.506 1.00 83.25 134 SER A O 1
ATOM 1065 N N . LEU A 1 135 ? -15.378 5.535 -15.839 1.00 81.25 135 LEU A N 1
ATOM 1066 C CA . LEU A 1 135 ? -14.791 4.750 -16.931 1.00 81.25 135 LEU A CA 1
ATOM 1067 C C . LEU A 1 135 ? -14.508 5.571 -18.203 1.00 81.25 135 LEU A C 1
ATOM 1069 O O . LEU A 1 135 ? -13.744 5.117 -19.052 1.00 81.25 135 LEU A O 1
ATOM 1073 N N . SER A 1 136 ? -15.129 6.745 -18.361 1.00 80.81 136 SER A N 1
ATOM 1074 C CA . SER A 1 136 ? -15.034 7.553 -19.581 1.00 80.81 136 SER A CA 1
ATOM 1075 C C . SER A 1 136 ? -14.056 8.728 -19.424 1.00 80.81 136 SER A C 1
ATOM 1077 O O . SER A 1 136 ? -14.093 9.426 -18.404 1.00 80.81 136 SER A O 1
ATOM 1079 N N . PRO A 1 137 ? -13.213 9.016 -20.435 1.00 75.94 137 PRO A N 1
ATOM 1080 C CA . PRO A 1 137 ? -12.420 10.244 -20.470 1.00 75.94 137 PRO A CA 1
ATOM 1081 C C . PRO A 1 137 ? -13.309 11.503 -20.413 1.00 75.94 137 PRO A C 1
ATOM 1083 O O . PRO A 1 137 ? -14.427 11.474 -20.931 1.00 75.94 137 PRO A O 1
ATOM 1086 N N . PRO A 1 138 ? -12.843 12.619 -19.818 1.00 78.12 138 PRO A N 1
ATOM 1087 C CA . PRO A 1 138 ? -11.525 12.840 -19.209 1.00 78.12 138 PRO A CA 1
ATOM 1088 C C . PRO A 1 138 ? -11.435 12.408 -17.733 1.00 78.12 138 PRO A C 1
ATOM 1090 O O . PRO A 1 138 ? -10.393 12.573 -17.114 1.00 78.12 138 PRO A O 1
ATOM 1093 N N . LYS A 1 139 ? -12.513 11.856 -17.162 1.00 77.75 139 LYS A N 1
ATOM 1094 C CA . LYS A 1 139 ? -12.618 11.493 -15.736 1.00 77.75 139 LYS A CA 1
ATOM 1095 C C . LYS A 1 139 ? -12.012 10.123 -15.405 1.00 77.75 139 LYS A C 1
ATOM 1097 O O . LYS A 1 139 ? -12.208 9.615 -14.304 1.00 77.75 139 LYS A O 1
ATOM 1102 N N . GLN A 1 140 ? -11.330 9.499 -16.363 1.00 80.44 140 GLN A N 1
ATOM 1103 C CA . GLN A 1 140 ? -10.674 8.218 -16.150 1.00 80.44 140 GLN A CA 1
ATOM 1104 C C . GLN A 1 140 ? -9.424 8.425 -15.288 1.00 80.44 140 GLN A C 1
ATOM 1106 O O . GLN A 1 140 ? -8.516 9.143 -15.717 1.00 80.44 140 GLN A O 1
ATOM 1111 N N . PRO A 1 141 ? -9.345 7.809 -14.098 1.00 82.56 141 PRO A N 1
ATOM 1112 C CA . PRO A 1 141 ? -8.182 7.973 -13.245 1.00 82.56 141 PRO A CA 1
ATOM 1113 C C . PRO A 1 141 ? -6.937 7.339 -13.867 1.00 82.56 141 PRO A C 1
ATOM 1115 O O . PRO A 1 141 ? -7.003 6.290 -14.516 1.00 82.56 141 PRO A O 1
ATOM 1118 N N . SER A 1 142 ? -5.780 7.952 -13.620 1.00 82.44 142 SER A N 1
ATOM 1119 C CA . SER A 1 142 ? -4.502 7.378 -14.035 1.00 82.44 142 SER A CA 1
ATOM 1120 C C . SER A 1 142 ? -4.132 6.231 -13.097 1.00 82.44 142 SER A C 1
ATOM 1122 O O . SER A 1 142 ? -3.976 6.423 -11.891 1.00 82.44 142 SER A O 1
ATOM 1124 N N . SER A 1 143 ? -3.982 5.020 -13.638 1.00 81.06 143 SER A N 1
ATOM 1125 C CA . SER A 1 143 ? -3.788 3.818 -12.820 1.00 81.06 143 SER A CA 1
ATOM 1126 C C . SER A 1 143 ? -2.457 3.822 -12.065 1.00 81.06 143 SER A C 1
ATOM 1128 O O . SER A 1 143 ? -2.401 3.424 -10.908 1.00 81.06 143 SER A O 1
ATOM 1130 N N . PHE A 1 144 ? -1.372 4.274 -12.695 1.00 85.56 144 PHE A N 1
ATOM 1131 C CA . PHE A 1 144 ? -0.030 4.216 -12.108 1.00 85.56 144 PHE A CA 1
ATOM 1132 C C . PHE A 1 144 ? 0.176 5.180 -10.918 1.00 85.56 144 PHE A C 1
ATOM 1134 O O . PHE A 1 144 ? 0.635 4.708 -9.878 1.00 85.56 144 PHE A O 1
ATOM 1141 N N . PRO A 1 145 ? -0.176 6.477 -10.999 1.00 89.62 145 PRO A N 1
ATOM 1142 C CA . PRO A 1 145 ? -0.035 7.397 -9.871 1.00 89.62 145 PRO A CA 1
ATOM 1143 C C . PRO A 1 145 ? -0.840 6.957 -8.642 1.00 89.62 145 PRO A C 1
ATOM 1145 O O . PRO A 1 145 ? -0.328 7.004 -7.528 1.00 89.62 145 PRO A O 1
ATOM 1148 N N . ILE A 1 146 ? -2.051 6.424 -8.846 1.00 90.62 146 ILE A N 1
ATOM 1149 C CA . ILE A 1 146 ? -2.858 5.843 -7.762 1.00 90.62 146 ILE A CA 1
ATOM 1150 C C . ILE A 1 146 ? -2.152 4.637 -7.136 1.00 90.62 146 ILE A C 1
ATOM 1152 O O . ILE A 1 146 ? -2.088 4.522 -5.915 1.00 90.62 146 ILE A O 1
ATOM 1156 N N . LEU A 1 147 ? -1.584 3.746 -7.956 1.00 89.81 147 LEU A N 1
ATOM 1157 C CA . LEU A 1 147 ? -0.830 2.593 -7.458 1.00 89.81 147 LEU A CA 1
ATOM 1158 C C . LEU A 1 147 ? 0.386 3.009 -6.620 1.00 89.81 147 LEU A C 1
ATOM 1160 O O . LEU A 1 147 ? 0.675 2.359 -5.617 1.00 89.81 147 LEU A O 1
ATOM 1164 N N . LEU A 1 148 ? 1.101 4.062 -7.021 1.00 92.25 148 LEU A N 1
ATOM 1165 C CA . LEU A 1 148 ? 2.235 4.581 -6.258 1.00 92.25 148 LEU A CA 1
ATOM 1166 C C . LEU A 1 148 ? 1.819 5.220 -4.941 1.00 92.25 148 LEU A C 1
ATOM 1168 O O . LEU A 1 148 ? 2.461 4.977 -3.923 1.00 92.25 148 LEU A O 1
ATOM 1172 N N . HIS A 1 149 ? 0.756 6.021 -4.972 1.00 93.25 149 HIS A N 1
ATOM 1173 C CA . HIS A 1 149 ? 0.204 6.656 -3.785 1.00 93.25 149 HIS A CA 1
ATOM 1174 C C . HIS A 1 149 ? -0.211 5.614 -2.751 1.00 93.25 149 HIS A C 1
ATOM 1176 O O . HIS A 1 149 ? 0.339 5.585 -1.656 1.00 93.25 149 HIS A O 1
ATOM 1182 N N . LEU A 1 150 ? -1.063 4.663 -3.147 1.00 93.06 150 LEU A N 1
ATOM 1183 C CA . LEU A 1 150 ? -1.504 3.571 -2.275 1.00 93.06 150 LEU A CA 1
ATOM 1184 C C . LEU A 1 150 ? -0.333 2.748 -1.729 1.00 93.06 150 LEU A C 1
ATOM 1186 O O . LEU A 1 150 ? -0.386 2.232 -0.611 1.00 93.06 150 LEU A O 1
ATOM 1190 N N . ARG A 1 151 ? 0.743 2.615 -2.510 1.00 92.06 151 ARG A N 1
ATOM 1191 C CA . ARG A 1 151 ? 1.959 1.929 -2.080 1.00 92.06 151 ARG A CA 1
ATOM 1192 C C . ARG A 1 151 ? 2.725 2.724 -1.019 1.00 92.06 151 ARG A C 1
ATOM 1194 O O . ARG A 1 151 ? 3.165 2.111 -0.050 1.00 92.06 151 ARG A O 1
ATOM 1201 N N . ALA A 1 152 ? 2.836 4.047 -1.149 1.00 93.50 152 ALA A N 1
ATOM 1202 C CA . ALA A 1 152 ? 3.344 4.892 -0.066 1.00 93.50 152 ALA A CA 1
ATOM 1203 C C . ALA A 1 152 ? 2.481 4.751 1.191 1.00 93.50 152 ALA A C 1
ATOM 1205 O O . ALA A 1 152 ? 3.013 4.467 2.261 1.00 93.50 152 ALA A O 1
ATOM 1206 N N . GLU A 1 153 ? 1.160 4.857 1.066 1.00 93.81 153 GLU A N 1
ATOM 1207 C CA . GLU A 1 153 ? 0.274 4.776 2.230 1.00 93.81 153 GLU A CA 1
ATOM 1208 C C . GLU A 1 153 ? 0.312 3.415 2.920 1.00 93.81 153 GLU A C 1
ATOM 1210 O O . GLU A 1 153 ? 0.273 3.332 4.142 1.00 93.81 153 GLU A O 1
ATOM 1215 N N . THR A 1 154 ? 0.482 2.327 2.171 1.00 91.62 154 THR A N 1
ATOM 1216 C CA . THR A 1 154 ? 0.617 0.982 2.757 1.00 91.62 154 THR A CA 1
ATOM 1217 C C . THR A 1 154 ? 1.902 0.839 3.577 1.00 91.62 154 THR A C 1
ATOM 1219 O O . THR A 1 154 ? 1.915 0.193 4.632 1.00 91.62 154 THR A O 1
ATOM 1222 N N . VAL A 1 155 ? 2.991 1.465 3.125 1.00 91.81 155 VAL A N 1
ATOM 1223 C CA . VAL A 1 155 ? 4.241 1.521 3.888 1.00 91.81 155 VAL A CA 1
ATOM 1224 C C . VAL A 1 155 ? 4.082 2.411 5.116 1.00 91.81 155 VAL A C 1
ATOM 1226 O O . VAL A 1 155 ? 4.463 1.997 6.208 1.00 91.81 155 VAL A O 1
ATOM 1229 N N . ARG A 1 156 ? 3.457 3.584 4.975 1.00 93.25 156 ARG A N 1
ATOM 1230 C CA . ARG A 1 156 ? 3.176 4.486 6.099 1.00 93.25 156 ARG A CA 1
ATOM 1231 C C . ARG A 1 156 ? 2.280 3.830 7.148 1.00 93.25 156 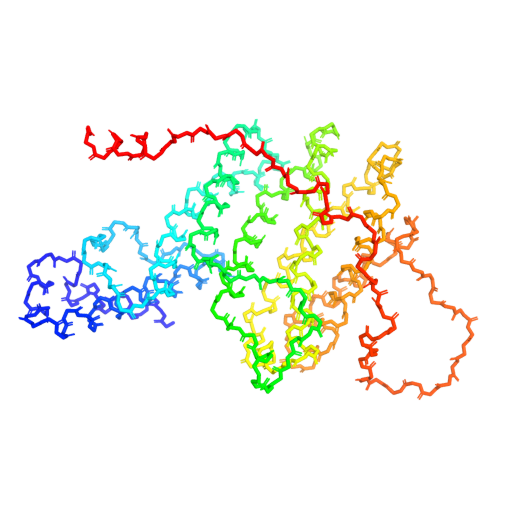ARG A C 1
ATOM 1233 O O . ARG A 1 156 ? 2.569 3.903 8.336 1.00 93.25 156 ARG A O 1
ATOM 1240 N N . SER A 1 157 ? 1.251 3.112 6.707 1.00 93.38 157 SER A N 1
ATOM 1241 C CA . SER A 1 157 ? 0.388 2.287 7.553 1.00 93.38 157 SER A CA 1
ATOM 1242 C C . SER A 1 157 ? 1.212 1.291 8.362 1.00 93.38 157 SER A C 1
ATOM 1244 O O . SER A 1 157 ? 1.015 1.145 9.566 1.00 93.38 157 SER A O 1
ATOM 1246 N N . SER A 1 158 ? 2.185 0.642 7.720 1.00 89.56 158 SER A N 1
ATOM 1247 C CA . SER A 1 158 ? 3.088 -0.289 8.394 1.00 89.56 158 SER A CA 1
ATOM 1248 C C . SER A 1 158 ? 3.981 0.425 9.409 1.00 89.56 158 SER A C 1
ATOM 1250 O O . SER A 1 158 ? 4.037 -0.031 10.545 1.00 89.56 158 SER A O 1
ATOM 1252 N N . LEU A 1 159 ? 4.582 1.565 9.052 1.00 91.44 159 LEU A N 1
ATOM 1253 C CA . LEU A 1 159 ? 5.402 2.388 9.953 1.00 91.44 159 LEU A CA 1
ATOM 1254 C C . LEU A 1 159 ? 4.636 2.887 11.186 1.00 91.44 159 LEU A C 1
ATOM 1256 O O . LEU A 1 159 ? 5.230 3.042 12.247 1.00 91.44 159 LEU A O 1
ATOM 1260 N N . LEU A 1 160 ? 3.329 3.129 11.062 1.00 93.06 160 LEU A N 1
ATOM 1261 C CA . LEU A 1 160 ? 2.503 3.641 12.156 1.00 93.06 160 LEU A CA 1
ATOM 1262 C C . LEU A 1 160 ? 2.030 2.551 13.131 1.00 93.06 160 LEU A C 1
ATOM 1264 O O . LEU A 1 160 ? 1.835 2.845 14.308 1.00 93.06 160 LEU A O 1
ATOM 1268 N N . LYS A 1 161 ? 1.867 1.295 12.684 1.00 92.94 161 LYS A N 1
ATOM 1269 C CA . LYS A 1 161 ? 1.365 0.179 13.522 1.00 92.94 161 LYS A CA 1
ATOM 1270 C C . LYS A 1 161 ? 2.094 0.031 14.870 1.00 92.94 161 LYS A C 1
ATOM 1272 O O . LYS A 1 161 ? 1.399 -0.124 15.877 1.00 92.94 161 LYS A O 1
ATOM 1277 N N . PRO A 1 162 ? 3.441 0.088 14.945 1.00 92.25 162 PRO A N 1
ATOM 1278 C CA . PRO A 1 162 ? 4.162 -0.088 16.202 1.00 92.25 162 PRO A CA 1
ATOM 1279 C C . PRO A 1 162 ? 3.793 0.903 17.306 1.00 92.25 162 PRO A C 1
ATOM 1281 O O . PRO A 1 162 ? 3.872 0.559 18.487 1.00 92.25 162 PRO A O 1
ATOM 1284 N N . TRP A 1 163 ? 3.324 2.100 16.948 1.00 92.38 163 TRP A N 1
ATOM 1285 C CA . TRP A 1 163 ? 2.907 3.111 17.918 1.00 92.38 163 TRP A CA 1
ATOM 1286 C C . TRP A 1 163 ? 1.628 2.751 18.676 1.00 92.38 163 TRP A C 1
ATOM 1288 O O . TRP A 1 163 ? 1.278 3.424 19.636 1.00 92.38 163 TRP A O 1
ATOM 1298 N N . PHE A 1 164 ? 0.955 1.667 18.290 1.00 92.75 164 PHE A N 1
ATOM 1299 C CA . PHE A 1 164 ? -0.293 1.210 18.897 1.00 92.75 164 PHE A CA 1
ATOM 1300 C C . PHE A 1 164 ? -0.195 -0.205 19.480 1.00 92.75 164 PHE A C 1
ATOM 1302 O O . PHE A 1 164 ? -1.205 -0.782 19.881 1.00 92.75 164 PHE A O 1
ATOM 1309 N N . PHE A 1 165 ? 1.007 -0.785 19.544 1.00 90.81 165 PHE A N 1
ATOM 1310 C CA . PHE A 1 165 ? 1.228 -2.041 20.258 1.00 90.81 165 PHE A CA 1
ATOM 1311 C C . PHE A 1 165 ? 1.124 -1.850 21.775 1.00 90.81 165 PHE A C 1
ATOM 1313 O O . PHE A 1 165 ? 1.403 -0.780 22.310 1.00 90.81 165 PHE A O 1
ATOM 1320 N N . SER A 1 166 ? 0.767 -2.918 22.495 1.00 82.19 166 SER A N 1
ATOM 1321 C CA . SER A 1 166 ? 0.455 -2.862 23.933 1.00 82.19 166 SER A CA 1
ATOM 1322 C C . SER A 1 166 ? 1.597 -2.388 24.845 1.00 82.19 166 SER A C 1
ATOM 1324 O O . SER A 1 166 ? 1.345 -2.097 26.010 1.00 82.19 166 SER A O 1
ATOM 1326 N N . ARG A 1 167 ? 2.848 -2.336 24.365 1.00 82.19 167 ARG A N 1
ATOM 1327 C CA . ARG A 1 167 ? 4.009 -1.847 25.137 1.00 82.19 167 ARG A CA 1
ATOM 1328 C C . ARG A 1 167 ? 4.396 -0.399 24.825 1.00 82.19 167 ARG A C 1
ATOM 1330 O O . ARG A 1 167 ? 5.351 0.098 25.420 1.00 82.19 167 ARG A O 1
ATOM 1337 N N . THR A 1 168 ? 3.699 0.260 23.906 1.00 84.00 168 THR A N 1
ATOM 1338 C CA . THR A 1 168 ? 3.932 1.671 23.586 1.00 84.00 168 THR A CA 1
ATOM 1339 C C . THR A 1 168 ? 3.259 2.553 24.630 1.00 84.00 168 THR A C 1
ATOM 1341 O O . THR A 1 168 ? 2.194 2.222 25.153 1.00 84.00 168 THR A O 1
ATOM 1344 N N . ASP A 1 169 ? 3.891 3.672 24.977 1.00 87.56 169 ASP A N 1
ATOM 1345 C CA . ASP A 1 169 ? 3.303 4.603 25.924 1.00 87.56 169 ASP A CA 1
ATOM 1346 C C . ASP A 1 169 ? 2.096 5.331 25.307 1.00 87.56 169 ASP A C 1
ATOM 1348 O O . ASP A 1 169 ? 2.003 5.586 24.100 1.00 87.56 169 ASP A O 1
ATOM 1352 N N . THR A 1 170 ? 1.137 5.671 26.161 1.00 89.06 170 THR A N 1
ATOM 1353 C CA . THR A 1 170 ? -0.124 6.277 25.733 1.00 89.06 170 THR A CA 1
ATOM 1354 C C . THR A 1 170 ? 0.068 7.672 25.127 1.00 89.06 170 THR A C 1
ATOM 1356 O O . THR A 1 170 ? -0.736 8.071 24.290 1.00 89.06 170 THR A O 1
ATOM 1359 N N . GLN A 1 171 ? 1.103 8.428 25.516 1.00 89.12 171 GLN A N 1
ATOM 1360 C CA . GLN A 1 171 ? 1.314 9.783 24.991 1.00 89.12 171 GLN A CA 1
ATOM 1361 C C . GLN A 1 171 ? 1.821 9.745 23.549 1.00 89.12 171 GLN A C 1
ATOM 1363 O O . GLN A 1 171 ? 1.278 10.442 22.693 1.00 89.12 171 GLN A O 1
ATOM 1368 N N . THR A 1 172 ? 2.770 8.864 23.251 1.00 89.00 172 THR A N 1
ATOM 1369 C CA . THR A 1 172 ? 3.245 8.609 21.887 1.00 89.00 172 THR A CA 1
ATOM 1370 C C . THR A 1 172 ? 2.130 8.026 21.022 1.00 89.00 172 THR A C 1
ATOM 1372 O O . THR A 1 172 ? 1.892 8.503 19.913 1.00 89.00 172 THR A O 1
ATOM 1375 N N . SER A 1 173 ? 1.349 7.079 21.559 1.00 90.94 173 SER A N 1
ATOM 1376 C CA . SER A 1 173 ? 0.158 6.550 20.868 1.00 90.94 173 SER A CA 1
ATOM 1377 C C . SER A 1 173 ? -0.819 7.671 20.495 1.00 90.94 173 SER A C 1
ATOM 1379 O O . SER A 1 173 ? -1.368 7.692 19.396 1.00 90.94 173 SER A O 1
ATOM 1381 N N . LYS A 1 174 ? -1.021 8.640 21.398 1.00 91.56 174 LYS A N 1
ATOM 1382 C CA . LYS A 1 174 ? -1.877 9.805 21.160 1.00 91.56 174 LYS A CA 1
ATOM 1383 C C . LYS A 1 174 ? -1.314 10.726 20.075 1.00 91.56 174 LYS A C 1
ATOM 1385 O O . LYS A 1 174 ? -2.090 11.193 19.246 1.00 91.56 174 LYS A O 1
ATOM 1390 N N . LYS A 1 175 ? 0.006 10.961 20.056 1.00 91.19 175 LYS A N 1
ATOM 1391 C CA . LYS A 1 175 ? 0.691 11.772 19.030 1.00 91.19 175 LYS A CA 1
ATOM 1392 C C . LYS A 1 175 ? 0.417 11.239 17.620 1.00 91.19 175 LYS A C 1
ATOM 1394 O O . LYS A 1 175 ? 0.108 12.015 16.722 1.00 91.19 175 LYS A O 1
ATOM 1399 N N . TYR A 1 176 ? 0.489 9.921 17.441 1.00 92.56 176 TYR A N 1
ATOM 1400 C CA . TYR A 1 176 ? 0.368 9.283 16.127 1.00 92.56 176 TYR A CA 1
ATOM 1401 C C . TYR A 1 176 ? -1.050 8.839 15.753 1.00 92.56 176 TYR A C 1
ATOM 1403 O O . TYR A 1 176 ? -1.266 8.376 14.632 1.00 92.56 176 TYR A O 1
ATOM 1411 N N . LEU A 1 177 ? -2.028 9.006 16.649 1.00 92.62 177 LEU A N 1
ATOM 1412 C CA . LEU A 1 177 ? -3.408 8.554 16.452 1.00 92.62 177 LEU A CA 1
ATOM 1413 C C . LEU A 1 177 ? -4.067 9.175 15.217 1.00 92.62 177 LEU A C 1
ATOM 1415 O O . LEU A 1 177 ? -4.621 8.455 14.390 1.00 92.62 177 LEU A O 1
ATOM 1419 N N . GLN A 1 178 ? -3.987 10.498 15.082 1.00 92.94 178 GLN A N 1
ATOM 1420 C CA . GLN A 1 178 ? -4.568 11.207 13.945 1.00 92.94 178 GLN A CA 1
ATOM 1421 C C . GLN A 1 178 ? -3.908 10.803 12.611 1.00 92.94 178 GLN A C 1
ATOM 1423 O O . GLN A 1 178 ? -4.643 10.328 11.744 1.00 92.94 178 GLN A O 1
ATOM 1428 N N . PRO A 1 179 ? -2.565 10.857 12.457 1.00 93.81 179 PRO A N 1
ATOM 1429 C CA . PRO A 1 179 ? -1.899 10.380 11.242 1.00 93.81 179 PRO A CA 1
ATOM 1430 C C . PRO A 1 179 ? -2.280 8.948 10.845 1.00 93.81 179 PRO A C 1
ATOM 1432 O O . PRO A 1 179 ? -2.427 8.636 9.668 1.00 93.81 179 PRO A O 1
ATOM 1435 N N . ALA A 1 180 ? -2.467 8.054 11.819 1.00 95.44 180 ALA A N 1
ATOM 1436 C CA . ALA A 1 180 ? -2.848 6.670 11.552 1.00 95.44 180 ALA A CA 1
ATOM 1437 C C . ALA A 1 180 ? -4.284 6.523 11.034 1.00 95.44 180 ALA A C 1
ATOM 1439 O O . ALA A 1 180 ? -4.528 5.725 10.126 1.00 95.44 180 ALA A O 1
ATOM 1440 N N . ILE A 1 181 ? -5.226 7.295 11.581 1.00 94.19 181 ILE A N 1
ATOM 1441 C CA . ILE A 1 181 ? -6.615 7.315 11.104 1.00 94.19 181 ILE A CA 1
ATOM 1442 C C . ILE A 1 181 ? -6.690 7.926 9.702 1.00 94.19 181 ILE A C 1
ATOM 1444 O O . ILE A 1 181 ? -7.415 7.406 8.859 1.00 94.19 181 ILE A O 1
ATOM 1448 N N . GLU A 1 182 ? -5.914 8.975 9.427 1.00 92.62 182 GLU A N 1
ATOM 1449 C CA . GLU A 1 182 ? -5.845 9.607 8.103 1.00 92.62 182 GLU A CA 1
ATOM 1450 C C . GLU A 1 182 ? -5.348 8.628 7.031 1.00 92.62 182 GLU A C 1
ATOM 1452 O O . GLU A 1 182 ? -5.965 8.510 5.976 1.00 92.62 182 GLU A O 1
ATOM 1457 N N . VAL A 1 183 ? -4.299 7.851 7.323 1.00 94.38 183 VAL A N 1
ATOM 1458 C CA . VAL A 1 183 ? -3.792 6.811 6.408 1.00 94.38 183 VAL A CA 1
ATOM 1459 C C . VAL A 1 183 ? -4.823 5.709 6.170 1.00 94.38 183 VAL A C 1
ATOM 1461 O O . VAL A 1 183 ? -4.998 5.250 5.041 1.00 94.38 183 VAL A O 1
ATOM 1464 N N . LEU A 1 184 ? -5.507 5.261 7.227 1.00 94.88 184 LEU A N 1
ATOM 1465 C CA . LEU A 1 184 ? -6.575 4.267 7.112 1.00 94.88 184 LEU A CA 1
ATOM 1466 C C . LEU A 1 184 ? -7.700 4.775 6.200 1.00 94.88 184 LEU A C 1
ATOM 1468 O O . LEU A 1 184 ? -8.155 4.049 5.314 1.00 94.88 184 LEU A O 1
ATOM 1472 N N . PHE A 1 185 ? -8.117 6.020 6.421 1.00 92.88 185 PHE A N 1
ATOM 1473 C CA . PHE A 1 185 ? -9.162 6.678 5.656 1.00 92.88 185 PHE A CA 1
ATOM 1474 C C . PHE A 1 185 ? -8.788 6.818 4.181 1.00 92.88 185 PHE A C 1
ATOM 1476 O O . PHE A 1 185 ? -9.549 6.373 3.324 1.00 92.88 185 PHE A O 1
ATOM 1483 N N . ASP A 1 186 ? -7.604 7.353 3.889 1.00 92.69 186 ASP A N 1
ATOM 1484 C CA . ASP A 1 186 ? -7.138 7.591 2.524 1.00 92.69 186 ASP A CA 1
ATOM 1485 C C . ASP A 1 186 ? -7.069 6.291 1.698 1.00 92.69 186 ASP A C 1
ATOM 1487 O O . ASP A 1 186 ? -7.614 6.221 0.593 1.00 92.69 186 ASP A O 1
ATOM 1491 N N . ILE A 1 187 ? -6.511 5.209 2.262 1.00 94.94 187 ILE A N 1
ATOM 1492 C CA . ILE A 1 187 ? -6.463 3.912 1.568 1.00 94.94 187 ILE A CA 1
ATOM 1493 C C . ILE A 1 187 ? -7.879 3.383 1.307 1.00 94.94 187 ILE A C 1
ATOM 1495 O O . ILE A 1 187 ? -8.186 2.981 0.182 1.00 94.94 187 ILE A O 1
ATOM 1499 N N . CYS A 1 188 ? -8.745 3.350 2.325 1.00 95.44 188 CYS A N 1
ATOM 1500 C CA . CYS A 1 188 ? -10.095 2.802 2.185 1.00 95.44 188 CYS A CA 1
ATOM 1501 C C . CYS A 1 188 ? -10.947 3.600 1.188 1.00 95.44 188 CYS A C 1
ATOM 1503 O O . CYS A 1 188 ? -11.644 2.993 0.372 1.00 95.44 188 CYS A O 1
ATOM 1505 N N . ASP A 1 189 ? -10.872 4.931 1.220 1.00 93.12 189 ASP A N 1
ATOM 1506 C CA . ASP A 1 189 ? -11.636 5.820 0.343 1.00 93.12 189 ASP A CA 1
ATOM 1507 C C . ASP A 1 189 ? -11.217 5.655 -1.125 1.00 93.12 189 ASP A C 1
ATOM 1509 O O . ASP A 1 189 ? -12.055 5.373 -1.987 1.00 93.12 189 ASP A O 1
ATOM 1513 N N . VAL A 1 190 ? -9.907 5.677 -1.404 1.00 94.19 190 VAL A N 1
ATOM 1514 C CA . VAL A 1 190 ? -9.374 5.475 -2.759 1.00 94.19 190 VAL A CA 1
ATOM 1515 C C . VAL A 1 190 ? -9.735 4.091 -3.303 1.00 94.19 190 VAL A C 1
ATOM 1517 O O . VAL A 1 190 ? -10.156 3.968 -4.458 1.00 94.19 190 VAL A O 1
ATOM 1520 N N . LEU A 1 191 ? -9.597 3.031 -2.498 1.00 95.00 191 LEU A N 1
ATOM 1521 C CA . LEU A 1 191 ? -9.952 1.673 -2.924 1.00 95.00 191 LEU A CA 1
ATOM 1522 C C . LEU A 1 191 ? -11.452 1.530 -3.195 1.00 95.00 191 LEU A C 1
ATOM 1524 O O . LEU A 1 191 ? -11.837 0.890 -4.180 1.00 95.00 191 LEU A O 1
ATOM 1528 N N . TYR A 1 192 ? -12.291 2.133 -2.353 1.00 94.56 192 TYR A N 1
ATOM 1529 C CA . TYR A 1 192 ? -13.736 2.108 -2.535 1.00 94.56 192 TYR A CA 1
ATOM 1530 C C . TYR A 1 192 ? -14.142 2.849 -3.806 1.00 94.56 192 TYR A C 1
ATOM 1532 O O . TYR A 1 192 ? -14.871 2.295 -4.629 1.00 94.56 192 TYR A O 1
ATOM 1540 N N . ALA A 1 193 ? -13.605 4.048 -4.028 1.00 92.56 193 ALA A N 1
ATOM 1541 C CA . ALA A 1 193 ? -13.869 4.830 -5.226 1.00 92.56 193 ALA A CA 1
ATOM 1542 C C . ALA A 1 193 ? -13.403 4.121 -6.505 1.00 92.56 193 ALA A C 1
ATOM 1544 O O . ALA A 1 193 ? -14.139 4.084 -7.492 1.00 92.56 193 ALA A O 1
ATOM 1545 N N . LEU A 1 194 ? -12.227 3.479 -6.497 1.00 92.69 194 LEU A N 1
ATOM 1546 C CA . LEU A 1 194 ? -11.780 2.652 -7.624 1.00 92.69 194 LEU A CA 1
ATOM 1547 C C . LEU A 1 194 ? -12.779 1.536 -7.945 1.00 92.69 194 LEU A C 1
ATOM 1549 O O . LEU A 1 194 ? -13.004 1.248 -9.121 1.00 92.69 194 LEU A O 1
ATOM 1553 N N . ASN A 1 195 ? -13.353 0.895 -6.927 1.00 93.25 195 ASN A N 1
ATOM 1554 C CA . ASN A 1 195 ? -14.336 -0.170 -7.102 1.00 93.25 195 ASN A CA 1
ATOM 1555 C C . ASN A 1 195 ? -15.706 0.350 -7.562 1.00 93.25 195 ASN A C 1
ATOM 1557 O O . ASN A 1 195 ? -16.326 -0.268 -8.423 1.00 93.25 195 ASN A O 1
ATOM 1561 N N . ALA A 1 196 ? -16.172 1.460 -6.991 1.00 92.19 196 ALA A N 1
ATOM 1562 C CA . ALA A 1 196 ? -17.489 2.025 -7.271 1.00 92.19 196 ALA A CA 1
ATOM 1563 C C . ALA A 1 196 ? -17.553 2.694 -8.652 1.00 92.19 196 ALA A C 1
ATOM 1565 O O . ALA A 1 196 ? -18.530 2.535 -9.381 1.00 92.19 196 ALA A O 1
ATOM 1566 N N . ASN A 1 197 ? -16.492 3.411 -9.028 1.00 90.50 197 ASN A N 1
ATOM 1567 C CA . ASN A 1 197 ? -16.508 4.316 -10.176 1.00 90.50 197 ASN A CA 1
ATOM 1568 C C . ASN A 1 197 ? -15.785 3.757 -11.412 1.00 90.50 197 ASN A C 1
ATOM 1570 O O . ASN A 1 197 ? -15.900 4.308 -12.513 1.00 90.50 197 ASN A O 1
ATOM 1574 N N . THR A 1 198 ? -15.014 2.674 -11.257 1.00 90.19 198 THR A N 1
ATOM 1575 C CA . THR A 1 198 ? -14.199 2.094 -12.334 1.00 90.19 198 THR A CA 1
ATOM 1576 C C . THR A 1 198 ? -14.193 0.564 -12.296 1.00 90.19 198 THR A C 1
ATOM 1578 O O . THR A 1 198 ? -14.758 -0.062 -11.408 1.00 90.19 198 THR A O 1
ATOM 1581 N N . ASP A 1 199 ? -13.515 -0.070 -13.258 1.00 89.12 199 ASP A N 1
ATOM 1582 C CA . ASP A 1 199 ? -13.271 -1.514 -13.248 1.00 89.12 199 ASP A CA 1
ATOM 1583 C C . ASP A 1 199 ? -11.834 -1.893 -12.846 1.00 89.12 199 ASP A C 1
ATOM 1585 O O . ASP A 1 199 ? -11.477 -3.075 -12.892 1.00 89.12 199 ASP A O 1
ATOM 1589 N N . ILE A 1 200 ? -11.027 -0.913 -12.416 1.00 90.06 200 ILE A N 1
ATOM 1590 C CA . ILE A 1 200 ? -9.610 -1.080 -12.067 1.00 90.06 200 ILE A CA 1
ATOM 1591 C C . ILE A 1 200 ? -9.459 -2.013 -10.863 1.00 90.06 200 ILE A C 1
ATOM 1593 O O . ILE A 1 200 ? -8.728 -3.003 -10.957 1.00 90.06 200 ILE A O 1
ATOM 1597 N N . TYR A 1 201 ? -10.204 -1.757 -9.777 1.00 91.25 201 TYR A N 1
ATOM 1598 C CA . TYR A 1 201 ? -10.178 -2.609 -8.582 1.00 91.25 201 TYR A CA 1
ATOM 1599 C C . TYR A 1 201 ? -10.498 -4.060 -8.952 1.00 91.25 201 TYR A C 1
ATOM 1601 O O . TYR A 1 201 ? -9.738 -4.978 -8.652 1.00 91.25 201 TYR A O 1
ATOM 1609 N N . ARG A 1 202 ? -11.588 -4.267 -9.702 1.00 90.00 202 ARG A N 1
ATOM 1610 C CA . ARG A 1 202 ? -12.052 -5.595 -10.119 1.00 90.00 202 ARG A CA 1
ATOM 1611 C C . ARG A 1 202 ? -11.042 -6.327 -11.007 1.00 90.00 202 ARG A C 1
ATOM 1613 O O . ARG A 1 202 ? -10.908 -7.545 -10.892 1.00 90.00 202 ARG A O 1
ATOM 1620 N N . LYS A 1 203 ? -10.356 -5.616 -11.909 1.00 89.88 203 LYS A N 1
ATOM 1621 C CA . LYS A 1 203 ? -9.353 -6.189 -12.826 1.00 89.88 203 LYS A CA 1
ATOM 1622 C C . LYS A 1 203 ? -8.058 -6.591 -12.120 1.00 89.88 203 LYS A C 1
ATOM 1624 O O . LYS A 1 203 ? -7.408 -7.530 -12.566 1.00 89.88 203 LYS A O 1
ATOM 1629 N N . GLN A 1 204 ? -7.692 -5.908 -11.038 1.00 87.38 204 GLN A N 1
ATOM 1630 C CA . GLN A 1 204 ? -6.454 -6.150 -10.285 1.00 87.38 204 GLN A CA 1
ATOM 1631 C C . GLN A 1 204 ? -6.740 -6.543 -8.827 1.00 87.38 204 GLN A C 1
ATOM 1633 O O . GLN A 1 204 ? -5.957 -6.254 -7.923 1.00 87.38 204 GLN A O 1
ATOM 1638 N N . GLN A 1 205 ? -7.868 -7.224 -8.600 1.00 87.06 205 GLN A N 1
ATOM 1639 C CA . GLN A 1 205 ? -8.405 -7.499 -7.266 1.00 87.06 205 GLN A CA 1
ATOM 1640 C C . GLN A 1 205 ? -7.403 -8.153 -6.303 1.00 87.06 205 GLN A C 1
ATOM 1642 O O . GLN A 1 205 ? -7.343 -7.690 -5.170 1.00 87.06 205 GLN A O 1
ATOM 1647 N N . PRO A 1 206 ? -6.573 -9.144 -6.695 1.00 85.25 206 PRO A N 1
ATOM 1648 C CA . PRO A 1 206 ? -5.600 -9.732 -5.771 1.00 85.25 206 PRO A CA 1
ATOM 1649 C C . PRO A 1 206 ? -4.639 -8.709 -5.156 1.00 85.25 206 PRO A C 1
ATOM 1651 O O . PRO A 1 206 ? -4.339 -8.797 -3.972 1.00 85.25 206 PRO A O 1
ATOM 1654 N N . TYR A 1 207 ? -4.203 -7.722 -5.944 1.00 85.44 207 TYR A N 1
ATOM 1655 C CA . TYR A 1 207 ? -3.292 -6.677 -5.486 1.00 85.44 207 TYR A CA 1
ATOM 1656 C C . TYR A 1 207 ? -3.996 -5.692 -4.545 1.00 85.44 207 TYR A C 1
ATOM 1658 O O . TYR A 1 207 ? -3.539 -5.446 -3.434 1.00 85.44 207 TYR A O 1
ATOM 1666 N N . TYR A 1 208 ? -5.154 -5.164 -4.948 1.00 90.06 208 TYR A N 1
ATOM 1667 C CA . TYR A 1 208 ? -5.897 -4.213 -4.117 1.00 90.06 208 TYR A CA 1
ATOM 1668 C C . TYR A 1 208 ? -6.479 -4.845 -2.843 1.00 90.06 208 TYR A C 1
ATOM 1670 O O . TYR A 1 208 ? -6.643 -4.157 -1.837 1.00 90.06 208 TYR A O 1
ATOM 1678 N N . GLN A 1 209 ? -6.739 -6.155 -2.853 1.00 90.19 209 GLN A N 1
ATOM 1679 C CA . GLN A 1 209 ? -7.148 -6.903 -1.666 1.00 90.19 209 GLN A CA 1
ATOM 1680 C C . GLN A 1 209 ? -6.042 -6.945 -0.607 1.00 90.19 209 GLN A C 1
ATOM 1682 O O . GLN A 1 209 ? -6.339 -6.861 0.582 1.00 90.19 209 GLN A O 1
ATOM 1687 N N . GLU A 1 210 ? -4.780 -7.068 -1.023 1.00 87.75 210 GLU A N 1
ATOM 1688 C CA . GLU A 1 210 ? -3.630 -7.027 -0.116 1.00 87.75 210 GLU A CA 1
ATOM 1689 C C . GLU A 1 210 ? -3.501 -5.648 0.546 1.00 87.75 210 GLU A C 1
ATOM 1691 O O . GLU A 1 210 ? -3.326 -5.555 1.761 1.00 87.75 210 GLU A O 1
ATOM 1696 N N . LEU A 1 211 ? -3.682 -4.572 -0.229 1.00 91.81 211 LEU A N 1
ATOM 1697 C CA . LEU A 1 211 ? -3.675 -3.202 0.294 1.00 91.81 211 LEU A CA 1
ATOM 1698 C C . LEU A 1 211 ? -4.810 -2.980 1.305 1.00 91.81 211 LEU A C 1
ATOM 1700 O O . LEU A 1 211 ? -4.573 -2.451 2.392 1.00 91.81 211 LEU A O 1
ATOM 1704 N N . LEU A 1 212 ? -6.020 -3.458 0.991 1.00 94.69 212 LEU A N 1
ATOM 1705 C CA . LEU A 1 212 ? -7.163 -3.390 1.902 1.00 94.69 212 LEU A CA 1
ATOM 1706 C C . LEU A 1 212 ? -6.912 -4.174 3.197 1.00 94.69 212 LEU A C 1
ATOM 1708 O O . LEU A 1 212 ? -7.251 -3.703 4.282 1.00 94.69 212 LEU A O 1
ATOM 1712 N N . ALA A 1 213 ? -6.302 -5.356 3.101 1.00 92.50 213 ALA A N 1
ATOM 1713 C CA . ALA A 1 213 ? -5.934 -6.150 4.267 1.00 92.50 213 ALA A CA 1
ATOM 1714 C C . ALA A 1 213 ? -4.877 -5.436 5.125 1.00 92.50 213 ALA A C 1
ATOM 1716 O O . ALA A 1 213 ? -4.982 -5.439 6.351 1.00 92.50 213 ALA A O 1
ATOM 1717 N N . SER A 1 214 ? -3.893 -4.772 4.507 1.00 91.00 214 SER A N 1
ATOM 1718 C CA . SER A 1 214 ? -2.876 -4.007 5.237 1.00 91.00 214 SER A CA 1
ATOM 1719 C C . SER A 1 214 ? -3.463 -2.809 5.990 1.00 91.00 214 SER A C 1
ATOM 1721 O O . SER A 1 214 ? -3.121 -2.611 7.162 1.00 91.00 214 SER A O 1
ATOM 1723 N N . ALA A 1 215 ? -4.374 -2.062 5.353 1.00 94.88 215 ALA A N 1
ATOM 1724 C CA . ALA A 1 215 ? -5.117 -0.971 5.984 1.00 94.88 215 ALA A CA 1
ATOM 1725 C C . ALA A 1 215 ? -5.996 -1.491 7.130 1.00 94.88 215 ALA A C 1
ATOM 1727 O O . ALA A 1 215 ? -5.929 -0.984 8.247 1.00 94.88 215 ALA A O 1
ATOM 1728 N N . SER A 1 216 ? -6.732 -2.580 6.897 1.00 95.62 216 SER A N 1
ATOM 1729 C CA . SER A 1 216 ? -7.568 -3.218 7.922 1.00 95.62 216 SER A CA 1
ATOM 1730 C C . SER A 1 216 ? -6.746 -3.685 9.124 1.00 95.62 216 SER A C 1
ATOM 1732 O O . SER A 1 216 ? -7.160 -3.490 10.261 1.00 95.62 216 SER A O 1
ATOM 1734 N N . ALA A 1 217 ? -5.538 -4.215 8.901 1.00 94.75 217 ALA A N 1
ATOM 1735 C CA . ALA A 1 217 ? -4.625 -4.575 9.981 1.00 94.75 217 ALA A CA 1
ATOM 1736 C C . ALA A 1 217 ? -4.215 -3.362 10.836 1.00 94.75 217 ALA A C 1
ATOM 1738 O O . ALA A 1 217 ? -4.109 -3.498 12.051 1.00 94.75 217 ALA A O 1
ATOM 1739 N N . LEU A 1 218 ? -4.009 -2.177 10.242 1.00 95.81 218 LEU A N 1
ATOM 1740 C CA . LEU A 1 218 ? -3.808 -0.948 11.023 1.00 95.81 218 LEU A CA 1
ATOM 1741 C C . LEU A 1 218 ? -5.074 -0.600 11.812 1.00 95.81 218 LEU A C 1
ATOM 1743 O O . LEU A 1 218 ? -4.979 -0.339 13.008 1.00 95.81 218 LEU A O 1
ATOM 1747 N N . GLY A 1 219 ? -6.245 -0.675 11.173 1.00 96.06 219 GLY A N 1
ATOM 1748 C CA . GLY A 1 219 ? -7.539 -0.492 11.830 1.00 96.06 219 GLY A CA 1
ATOM 1749 C C . GLY A 1 219 ? -7.710 -1.389 13.058 1.00 96.06 219 GLY A C 1
ATOM 1750 O O . GLY A 1 219 ? -8.069 -0.899 14.121 1.00 96.06 219 GLY A O 1
ATOM 1751 N N . PHE A 1 220 ? -7.359 -2.672 12.964 1.00 95.25 220 PHE A N 1
ATOM 1752 C CA . PHE A 1 220 ? -7.443 -3.615 14.082 1.00 95.25 220 PHE A CA 1
ATOM 1753 C C . PHE A 1 220 ? -6.532 -3.240 15.251 1.00 95.25 220 PHE A C 1
ATOM 1755 O O . PHE A 1 220 ? -6.964 -3.275 16.405 1.00 95.25 220 PHE A O 1
ATOM 1762 N N . VAL A 1 221 ? -5.284 -2.850 14.971 1.00 94.31 221 VAL A N 1
ATOM 1763 C CA . VAL A 1 221 ? -4.353 -2.419 16.023 1.00 94.31 221 VAL A CA 1
ATOM 1764 C C . VAL A 1 221 ? -4.846 -1.116 16.667 1.00 94.31 221 VAL A C 1
ATOM 1766 O O . VAL A 1 221 ? -4.824 -1.003 17.892 1.00 94.31 221 VAL A O 1
ATOM 1769 N N . LEU A 1 222 ? -5.369 -0.173 15.875 1.00 95.06 222 LEU A N 1
ATOM 1770 C CA . LEU A 1 222 ? -5.986 1.057 16.379 1.00 95.06 222 LEU A CA 1
ATOM 1771 C C . LEU A 1 222 ? -7.174 0.755 17.298 1.00 95.06 222 LEU A C 1
ATOM 1773 O O . LEU A 1 222 ? -7.199 1.226 18.434 1.00 95.06 222 LEU A O 1
ATOM 1777 N N . THR A 1 223 ? -8.126 -0.070 16.854 1.00 93.75 223 THR A N 1
ATOM 1778 C CA . THR A 1 223 ? -9.296 -0.455 17.657 1.00 93.75 223 THR A CA 1
ATOM 1779 C C . THR A 1 223 ? -8.872 -1.135 18.958 1.00 93.75 223 THR A C 1
ATOM 1781 O O . THR A 1 223 ? -9.377 -0.781 20.022 1.00 93.75 223 THR A O 1
ATOM 1784 N N . SER A 1 224 ? -7.900 -2.050 18.903 1.00 92.69 224 SER A N 1
ATOM 1785 C CA . SER A 1 224 ? -7.362 -2.715 20.096 1.00 92.69 224 SER A CA 1
ATOM 1786 C C . SER A 1 224 ? -6.683 -1.732 21.055 1.00 92.69 224 SER A C 1
ATOM 1788 O O . SER A 1 224 ? -6.842 -1.847 22.270 1.00 92.69 224 SER A O 1
ATOM 1790 N N . SER A 1 225 ? -5.922 -0.760 20.546 1.00 92.25 225 SER A N 1
ATOM 1791 C CA . SER A 1 225 ? -5.255 0.244 21.383 1.00 92.25 225 SER A CA 1
ATOM 1792 C C . SER A 1 225 ? -6.260 1.187 22.051 1.00 92.25 225 SER A C 1
ATOM 1794 O O . SER A 1 225 ? -6.143 1.472 23.246 1.00 92.25 225 SER A O 1
ATOM 1796 N N . LEU A 1 226 ? -7.301 1.601 21.322 1.00 92.25 226 LEU A N 1
ATOM 1797 C CA . LEU A 1 226 ? -8.419 2.381 21.861 1.00 92.25 226 LEU A CA 1
ATOM 1798 C C . LEU A 1 226 ? -9.196 1.605 22.931 1.00 92.25 226 LEU A C 1
ATOM 1800 O O . LEU A 1 226 ? -9.563 2.178 23.956 1.00 92.25 226 LEU A O 1
ATOM 1804 N N . GLU A 1 227 ? -9.408 0.302 22.727 1.00 91.25 227 GLU A N 1
ATOM 1805 C CA . GLU A 1 227 ? -10.051 -0.581 23.703 1.00 91.25 227 GLU A CA 1
ATOM 1806 C C . GLU A 1 227 ? -9.255 -0.667 25.010 1.00 91.25 227 GLU A C 1
ATOM 1808 O O . GLU A 1 227 ? -9.820 -0.543 26.100 1.00 91.25 227 GLU A O 1
ATOM 1813 N N . GLN A 1 228 ? -7.938 -0.847 24.905 1.00 90.25 228 GLN A N 1
ATOM 1814 C CA . GLN A 1 228 ? -7.041 -0.939 26.059 1.00 90.25 228 GLN A CA 1
ATOM 1815 C C . GLN A 1 228 ? -6.924 0.401 26.800 1.00 90.25 228 GLN A C 1
ATOM 1817 O O . GLN A 1 228 ? -6.795 0.424 28.022 1.00 90.25 228 GLN A O 1
ATOM 1822 N N . ASN A 1 229 ? -7.023 1.520 26.078 1.00 89.81 229 ASN A N 1
ATOM 1823 C CA . ASN A 1 229 ? -6.799 2.871 26.591 1.00 89.81 229 ASN A CA 1
ATOM 1824 C C . ASN A 1 229 ? -8.066 3.749 26.516 1.00 89.81 229 ASN A C 1
ATOM 1826 O O . ASN A 1 229 ? -8.001 4.926 26.148 1.00 89.81 229 ASN A O 1
ATOM 1830 N N . ARG A 1 230 ? -9.233 3.192 26.879 1.00 87.19 230 ARG A N 1
ATOM 1831 C CA . ARG A 1 230 ? -10.543 3.872 26.780 1.00 87.19 230 ARG A CA 1
ATOM 1832 C C . ARG A 1 230 ? -10.593 5.233 27.492 1.00 87.19 230 ARG A C 1
ATOM 1834 O O . ARG A 1 230 ? -11.114 6.200 26.948 1.00 87.19 230 ARG A O 1
ATOM 1841 N N . SER A 1 231 ? -10.053 5.332 28.704 1.00 86.25 231 SER A N 1
ATOM 1842 C CA . SER A 1 231 ? -10.133 6.558 29.516 1.00 86.25 231 SER A CA 1
ATOM 1843 C C . SER A 1 231 ? -9.216 7.687 29.040 1.00 86.25 231 SER A C 1
ATOM 1845 O O . SER A 1 231 ? -9.393 8.827 29.463 1.00 86.25 231 SER A O 1
ATOM 1847 N N . THR A 1 232 ? -8.239 7.390 28.182 1.00 88.31 232 THR A N 1
ATOM 1848 C CA . THR A 1 232 ? -7.205 8.337 27.750 1.00 88.31 232 THR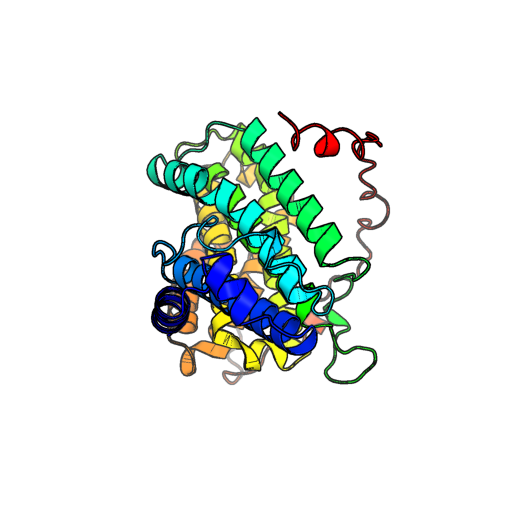 A CA 1
ATOM 1849 C C . THR A 1 232 ? -7.274 8.589 26.250 1.00 88.31 232 THR A C 1
ATOM 1851 O O . THR A 1 232 ? -7.594 9.705 25.848 1.00 88.31 232 THR A O 1
ATOM 1854 N N . LEU A 1 233 ? -7.017 7.573 25.419 1.00 87.44 233 LEU A N 1
ATOM 1855 C CA . LEU A 1 233 ? -6.989 7.715 23.961 1.00 87.44 233 LEU A CA 1
ATOM 1856 C C . LEU A 1 233 ? -8.386 7.961 23.405 1.00 87.44 233 LEU A C 1
ATOM 1858 O O . LEU A 1 233 ? -8.602 8.987 22.762 1.00 87.44 233 LEU A O 1
ATOM 1862 N N . LEU A 1 234 ? -9.336 7.070 23.709 1.00 86.81 234 LEU A N 1
ATOM 1863 C CA . LEU A 1 234 ? -10.700 7.169 23.187 1.00 86.81 234 LEU A CA 1
ATOM 1864 C C . LEU A 1 234 ? -11.402 8.439 23.687 1.00 86.81 234 LEU A C 1
ATOM 1866 O O . LEU A 1 234 ? -12.028 9.138 22.900 1.00 86.81 234 LEU A O 1
ATOM 1870 N N . ALA A 1 235 ? -11.227 8.793 24.964 1.00 85.75 235 ALA A N 1
ATOM 1871 C CA . ALA A 1 235 ? -11.767 10.033 25.525 1.00 85.75 235 ALA A CA 1
ATOM 1872 C C . ALA A 1 235 ? -11.185 11.306 24.881 1.00 85.75 235 ALA A C 1
ATOM 1874 O O . ALA A 1 235 ? -11.831 12.351 24.892 1.00 85.75 235 ALA A O 1
ATOM 1875 N N . SER A 1 236 ? -9.967 11.235 24.336 1.00 84.38 236 SER A N 1
ATOM 1876 C CA . SER A 1 236 ? -9.313 12.364 23.666 1.00 84.38 236 SER A CA 1
ATOM 1877 C C . SER A 1 236 ? -9.557 12.425 22.160 1.00 84.38 236 SER A C 1
ATOM 1879 O O . SER A 1 236 ? -9.085 13.364 21.521 1.00 84.38 236 SER A O 1
ATOM 1881 N N . LEU A 1 237 ? -10.257 11.437 21.593 1.00 87.06 237 LEU A N 1
ATOM 1882 C CA . LEU A 1 237 ? -10.471 11.331 20.158 1.00 87.06 237 LEU A CA 1
ATOM 1883 C C . LEU A 1 237 ? -11.519 12.363 19.700 1.00 87.06 237 LEU A C 1
ATOM 1885 O O . LEU A 1 237 ? -12.663 12.318 20.157 1.00 87.06 237 LEU A O 1
ATOM 1889 N N . PRO A 1 238 ? -11.173 13.277 18.775 1.00 89.19 238 PRO A N 1
ATOM 1890 C CA . PRO A 1 238 ? -12.137 14.191 18.180 1.00 89.19 238 PRO A CA 1
ATOM 1891 C C . PRO A 1 238 ? -13.297 13.436 17.510 1.00 89.19 238 PRO A C 1
ATOM 1893 O O . PRO A 1 238 ? -13.063 12.416 16.850 1.00 89.19 238 PRO A O 1
ATOM 1896 N N . PRO A 1 239 ? -14.538 13.950 17.583 1.00 86.44 239 PRO A N 1
ATOM 1897 C CA . PRO A 1 239 ? -15.704 13.283 16.998 1.00 86.44 239 PRO A CA 1
ATOM 1898 C C . PRO A 1 239 ? -15.567 13.074 15.482 1.00 86.44 239 PRO A C 1
ATOM 1900 O O . PRO A 1 239 ? -16.003 12.048 14.964 1.00 86.44 239 PRO A O 1
ATOM 1903 N N . GLY A 1 240 ? -14.899 13.996 14.777 1.00 86.88 240 GLY A N 1
ATOM 1904 C CA . GLY A 1 240 ? -14.606 13.853 13.348 1.00 86.88 240 GLY A CA 1
ATOM 1905 C C . GLY A 1 240 ? -13.724 12.641 13.032 1.00 86.88 240 GLY A C 1
ATOM 1906 O O . GLY A 1 240 ? -14.040 11.880 12.122 1.00 86.88 240 GLY A O 1
ATOM 1907 N N . LEU A 1 241 ? -12.674 12.404 13.827 1.00 86.94 241 LEU A N 1
ATOM 1908 C CA . LEU A 1 241 ? -11.780 11.254 13.647 1.00 86.94 241 LEU A CA 1
ATOM 1909 C C . LEU A 1 241 ? -12.457 9.932 14.031 1.00 86.94 241 LEU A C 1
ATOM 1911 O O . LEU A 1 241 ? -12.264 8.929 13.350 1.00 86.94 241 LEU A O 1
ATOM 1915 N N . SER A 1 242 ? -13.302 9.942 15.066 1.00 88.44 242 SER A N 1
ATOM 1916 C CA . SER A 1 242 ? -14.142 8.793 15.432 1.00 88.44 242 SER A CA 1
ATOM 1917 C C . SER A 1 242 ? -15.055 8.372 14.271 1.00 88.44 242 SER A C 1
ATOM 1919 O O . SER A 1 242 ? -15.063 7.209 13.862 1.00 88.44 242 SER A O 1
ATOM 1921 N N . LYS A 1 243 ? -15.744 9.344 13.655 1.00 88.62 243 LYS A N 1
ATOM 1922 C CA . LYS A 1 243 ? -16.597 9.112 12.482 1.00 88.62 243 LYS A CA 1
ATOM 1923 C C . LYS A 1 243 ? -15.795 8.655 11.258 1.00 88.62 243 LYS A C 1
ATOM 1925 O O . LYS A 1 243 ? -16.233 7.753 10.550 1.00 88.62 243 LYS A O 1
ATOM 1930 N N . ALA A 1 244 ? -14.619 9.238 11.012 1.00 89.50 244 ALA A N 1
ATOM 1931 C CA . ALA A 1 244 ? -13.744 8.831 9.910 1.00 89.50 244 ALA A CA 1
ATOM 1932 C C . ALA A 1 244 ? -13.272 7.375 10.056 1.00 89.50 244 ALA A C 1
ATOM 1934 O O . ALA A 1 244 ? -13.252 6.627 9.077 1.00 89.50 244 ALA A O 1
ATOM 1935 N N . MET A 1 245 ? -12.953 6.947 11.280 1.00 92.69 245 MET A N 1
ATOM 1936 C CA . MET A 1 245 ? -12.583 5.563 11.573 1.00 92.69 245 MET A CA 1
ATOM 1937 C C . MET A 1 245 ? -13.755 4.598 11.335 1.00 92.69 245 MET A C 1
ATOM 1939 O O . MET A 1 245 ? -13.569 3.576 10.672 1.00 92.69 245 MET A O 1
ATOM 1943 N N . GLY A 1 246 ? -14.962 4.947 11.799 1.00 92.44 246 GLY A N 1
ATOM 1944 C CA . GLY A 1 246 ? -16.187 4.185 11.526 1.00 92.44 246 GLY A CA 1
ATOM 1945 C C . GLY A 1 246 ? -16.467 4.036 10.030 1.00 92.44 246 GLY A C 1
ATOM 1946 O O . GLY A 1 246 ? -16.603 2.919 9.532 1.00 92.44 246 GLY A O 1
ATOM 1947 N N . ARG A 1 247 ? -16.415 5.147 9.285 1.00 92.44 247 ARG A N 1
ATOM 1948 C CA . ARG A 1 247 ? -16.559 5.153 7.821 1.00 92.44 247 ARG A CA 1
ATOM 1949 C C . ARG A 1 247 ? -15.527 4.250 7.148 1.00 92.44 247 ARG A C 1
ATOM 1951 O O . ARG A 1 247 ? -15.874 3.446 6.291 1.00 92.44 247 ARG A O 1
ATOM 1958 N N . SER A 1 248 ? -14.257 4.352 7.536 1.00 94.25 248 SER A N 1
ATOM 1959 C CA . SER A 1 248 ? -13.181 3.548 6.939 1.00 94.25 248 SER A CA 1
ATOM 1960 C C . SER A 1 248 ? -13.406 2.048 7.135 1.00 94.25 248 SER A C 1
ATOM 1962 O O . SER A 1 248 ? -13.136 1.259 6.227 1.00 94.25 248 SER A O 1
ATOM 1964 N N . TYR A 1 249 ? -13.932 1.657 8.299 1.00 95.56 249 TYR A N 1
ATOM 1965 C CA . TYR A 1 249 ? -14.333 0.281 8.571 1.00 95.56 249 TYR A CA 1
ATOM 1966 C C . TYR A 1 249 ? -15.496 -0.163 7.673 1.00 95.56 249 TYR A C 1
ATOM 1968 O O . TYR A 1 249 ? -15.423 -1.234 7.074 1.00 95.56 249 TYR A O 1
ATOM 1976 N N . GLU A 1 250 ? -16.542 0.654 7.527 1.00 95.50 250 GLU A N 1
ATOM 1977 C CA . GLU A 1 250 ? -17.691 0.328 6.671 1.00 95.50 250 GLU A CA 1
ATOM 1978 C C . GLU A 1 250 ? -17.289 0.157 5.202 1.00 95.50 250 GLU A C 1
ATOM 1980 O O . GLU A 1 250 ? -17.700 -0.811 4.559 1.00 95.50 250 GLU A O 1
ATOM 1985 N N . LEU A 1 251 ? -16.419 1.034 4.687 1.00 95.62 251 LEU A N 1
ATOM 1986 C CA . LEU A 1 251 ? -15.865 0.910 3.335 1.00 95.62 251 LEU A CA 1
ATOM 1987 C C . LEU A 1 251 ? -15.078 -0.398 3.170 1.00 95.62 251 LEU A C 1
ATOM 1989 O O . LEU A 1 251 ? -15.222 -1.087 2.155 1.00 95.62 251 LEU A O 1
ATOM 1993 N N . ALA A 1 252 ? -14.280 -0.774 4.175 1.00 96.38 252 ALA A N 1
ATOM 1994 C CA . ALA A 1 252 ? -13.529 -2.023 4.156 1.00 96.38 252 ALA A CA 1
ATOM 1995 C C . ALA A 1 252 ? -14.441 -3.258 4.182 1.00 96.38 252 ALA A C 1
ATOM 1997 O O . ALA A 1 252 ? -14.210 -4.199 3.419 1.00 96.38 252 ALA A O 1
AT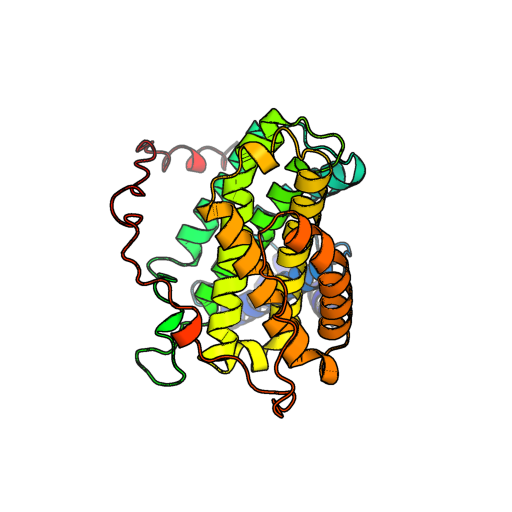OM 1998 N N . VAL A 1 253 ? -15.504 -3.238 4.995 1.00 95.94 253 VAL A N 1
ATOM 1999 C CA . VAL A 1 253 ? -16.529 -4.293 5.032 1.00 95.94 253 VAL A CA 1
ATOM 2000 C C . VAL A 1 253 ? -17.231 -4.409 3.684 1.00 95.94 253 VAL A C 1
ATOM 2002 O O . VAL A 1 253 ? -17.303 -5.509 3.139 1.00 95.94 253 VAL A O 1
ATOM 2005 N N . ALA A 1 254 ? -17.691 -3.297 3.108 1.00 95.25 254 ALA A N 1
ATOM 2006 C CA . ALA A 1 254 ? -18.383 -3.291 1.821 1.00 95.25 254 ALA A CA 1
ATOM 2007 C C . ALA A 1 254 ? -17.503 -3.858 0.694 1.00 95.25 254 ALA A C 1
ATOM 2009 O O . ALA A 1 254 ? -17.954 -4.690 -0.105 1.00 95.25 254 ALA A O 1
ATOM 2010 N N . LEU A 1 255 ? -16.226 -3.463 0.652 1.00 95.06 255 LEU A N 1
ATOM 2011 C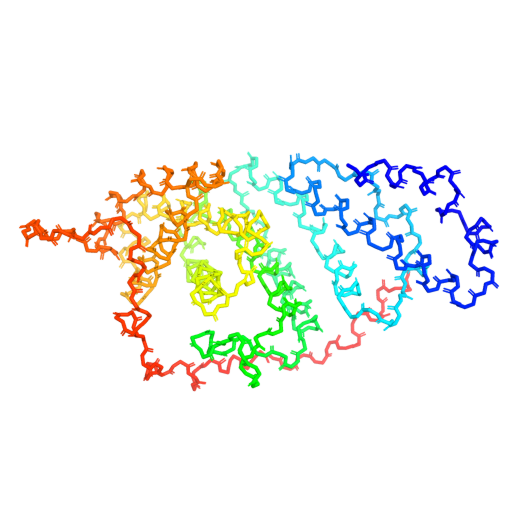 CA . LEU A 1 255 ? -15.260 -3.997 -0.306 1.00 95.06 255 LEU A CA 1
ATOM 2012 C C . LEU A 1 255 ? -15.007 -5.490 -0.090 1.00 95.06 255 LEU A C 1
ATOM 2014 O O . LEU A 1 255 ? -15.113 -6.259 -1.041 1.00 95.06 255 LEU A O 1
ATOM 2018 N N . ALA A 1 256 ? -14.704 -5.928 1.134 1.00 94.94 256 ALA A N 1
ATOM 2019 C CA . ALA A 1 256 ? -14.442 -7.339 1.410 1.00 94.94 256 ALA A CA 1
ATOM 2020 C C . ALA A 1 256 ? -15.662 -8.215 1.070 1.00 94.94 256 ALA A C 1
ATOM 2022 O O . ALA A 1 256 ? -15.520 -9.210 0.350 1.00 94.94 256 ALA A O 1
ATOM 2023 N N . ALA A 1 257 ? -16.859 -7.789 1.492 1.00 95.06 257 ALA A N 1
ATOM 2024 C CA . ALA A 1 257 ? -18.137 -8.448 1.228 1.00 95.06 257 ALA A CA 1
ATOM 2025 C C . ALA A 1 257 ? -18.395 -8.636 -0.278 1.00 95.06 257 ALA A C 1
ATOM 2027 O O . ALA A 1 257 ? -18.768 -9.725 -0.717 1.00 95.06 257 ALA A O 1
ATOM 2028 N N . SER A 1 258 ? -18.095 -7.617 -1.091 1.00 94.31 258 SER A N 1
ATOM 2029 C CA . SER A 1 258 ? -18.300 -7.641 -2.548 1.00 94.31 258 SER A CA 1
ATOM 2030 C C . SER A 1 258 ? -17.518 -8.751 -3.271 1.00 94.31 258 SER A C 1
ATOM 2032 O O . SER A 1 258 ? -17.857 -9.121 -4.398 1.00 94.31 258 SER A O 1
ATOM 2034 N N . TYR A 1 259 ? -16.472 -9.306 -2.646 1.00 93.88 259 TYR A N 1
ATOM 2035 C CA . TYR A 1 259 ? -15.560 -10.264 -3.279 1.00 93.88 259 TYR A CA 1
ATOM 2036 C C . TYR A 1 259 ? -15.432 -11.616 -2.553 1.00 93.88 259 TYR A C 1
ATOM 2038 O O . TYR A 1 259 ? -14.659 -12.468 -3.005 1.00 93.88 259 TYR A O 1
ATOM 2046 N N . VAL A 1 260 ? -16.216 -11.888 -1.501 1.00 94.31 260 VAL A N 1
ATOM 2047 C CA . VAL A 1 260 ? -16.113 -13.129 -0.693 1.00 94.31 260 VAL A CA 1
ATOM 2048 C C . VAL A 1 260 ? -16.345 -14.423 -1.478 1.00 94.31 260 VAL A C 1
ATOM 2050 O O . VAL A 1 260 ? -15.826 -15.483 -1.115 1.00 94.31 260 VAL A O 1
ATOM 2053 N N . THR A 1 261 ? -17.108 -14.373 -2.570 1.00 91.94 261 THR A N 1
ATOM 2054 C CA . THR A 1 261 ? -17.374 -15.536 -3.434 1.00 91.94 261 THR A CA 1
ATOM 2055 C C . THR A 1 261 ? -16.213 -15.834 -4.382 1.00 91.94 261 THR A C 1
ATOM 2057 O O . THR A 1 261 ? -16.005 -16.986 -4.757 1.00 91.94 261 THR A O 1
ATOM 2060 N N . ARG A 1 262 ? -15.425 -14.812 -4.739 1.00 89.31 262 ARG A N 1
ATOM 2061 C CA . ARG A 1 262 ? -14.361 -14.880 -5.754 1.00 89.31 262 ARG A CA 1
ATOM 2062 C C . ARG A 1 262 ? -12.958 -14.931 -5.162 1.00 89.31 262 ARG A C 1
ATOM 2064 O O . ARG A 1 262 ? -12.029 -15.332 -5.857 1.00 89.31 262 ARG A O 1
ATOM 2071 N N . SER A 1 263 ? -12.793 -14.537 -3.901 1.00 90.06 263 SER A N 1
ATOM 2072 C CA . SER A 1 263 ? -11.492 -14.451 -3.246 1.00 90.06 263 SER A CA 1
ATOM 2073 C C . SER A 1 263 ? -11.539 -15.007 -1.825 1.00 90.06 263 SER A C 1
ATOM 2075 O O . SER A 1 263 ? -12.276 -14.525 -0.966 1.00 90.06 263 SER A O 1
ATOM 2077 N N . LYS A 1 26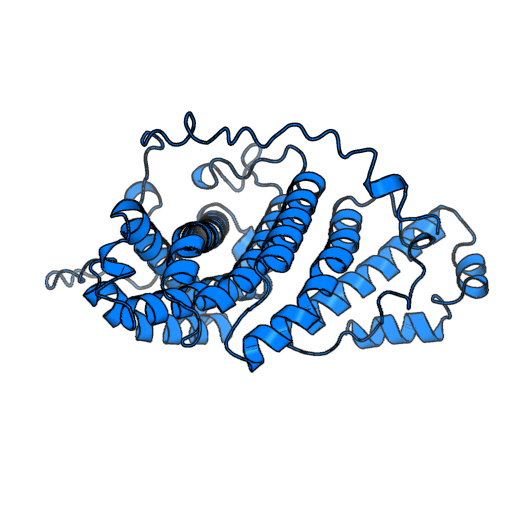4 ? -10.695 -16.014 -1.559 1.00 90.06 264 LYS A N 1
ATOM 2078 C CA . LYS A 1 264 ? -10.501 -16.560 -0.207 1.00 90.06 264 LYS A CA 1
ATOM 2079 C C . LYS A 1 264 ? -9.966 -15.493 0.752 1.00 90.06 264 LYS A C 1
ATOM 2081 O O . LYS A 1 264 ? -10.415 -15.444 1.889 1.00 90.06 264 LYS A O 1
ATOM 2086 N N . ALA A 1 265 ? -9.056 -14.639 0.281 1.00 88.44 265 ALA A N 1
ATOM 2087 C CA . ALA A 1 265 ? -8.508 -13.541 1.073 1.00 88.44 265 ALA A CA 1
ATOM 2088 C C . ALA A 1 265 ? -9.592 -12.516 1.445 1.00 88.44 265 ALA A C 1
ATOM 2090 O O . ALA A 1 265 ? -9.646 -12.083 2.589 1.00 88.44 265 ALA A O 1
ATOM 2091 N N . ALA A 1 266 ? -10.503 -12.191 0.517 1.00 92.06 266 ALA A N 1
ATOM 2092 C CA . ALA A 1 266 ? -11.638 -11.314 0.813 1.00 92.06 266 ALA A CA 1
ATOM 2093 C C . ALA A 1 266 ? -12.583 -11.912 1.858 1.00 92.06 266 ALA A C 1
ATOM 2095 O O . ALA A 1 266 ? -13.009 -11.209 2.766 1.00 92.06 266 ALA A O 1
ATOM 2096 N N . ARG A 1 267 ? -12.853 -13.222 1.778 1.00 94.50 267 ARG A N 1
ATOM 2097 C CA . ARG A 1 267 ? -13.652 -13.927 2.789 1.00 94.50 267 ARG A CA 1
ATOM 2098 C C . ARG A 1 267 ? -13.000 -13.884 4.168 1.00 94.50 267 ARG A C 1
ATOM 2100 O O . ARG A 1 267 ? -13.641 -13.468 5.117 1.00 94.50 267 ARG A O 1
ATOM 2107 N N . GLN A 1 268 ? -11.717 -14.233 4.250 1.00 93.75 268 GLN A N 1
ATOM 2108 C CA . GLN A 1 268 ? -10.966 -14.183 5.507 1.00 93.75 268 GLN A CA 1
ATOM 2109 C C . GLN A 1 268 ? -10.961 -12.779 6.117 1.00 93.75 268 GLN A C 1
ATOM 2111 O O . GLN A 1 268 ? -11.162 -12.637 7.317 1.00 93.75 268 GLN A O 1
ATOM 2116 N N . LEU A 1 269 ? -10.764 -11.748 5.292 1.00 94.81 269 LEU A N 1
ATOM 2117 C CA . LEU A 1 269 ? -10.806 -10.369 5.762 1.00 94.81 269 LEU A CA 1
ATOM 2118 C C . LEU A 1 269 ? -12.211 -9.969 6.236 1.00 94.81 269 LEU A C 1
ATOM 2120 O O . LEU A 1 269 ? -12.339 -9.313 7.263 1.00 94.81 269 LEU A O 1
ATOM 2124 N N . SER A 1 270 ? -13.259 -10.383 5.518 1.00 96.19 270 SER A N 1
ATOM 2125 C CA . SER A 1 270 ? -14.650 -10.149 5.919 1.00 96.19 270 SER A CA 1
ATOM 2126 C C . SER A 1 270 ? -14.965 -10.784 7.276 1.00 96.19 270 SER A C 1
ATOM 2128 O O . SER A 1 270 ? -15.599 -10.139 8.108 1.00 96.19 270 SER A O 1
ATOM 2130 N N . ASP A 1 271 ? -14.499 -12.013 7.513 1.00 95.00 271 ASP A N 1
ATOM 2131 C CA . ASP A 1 271 ? -14.674 -12.711 8.792 1.00 95.00 271 ASP A CA 1
ATOM 2132 C C . ASP A 1 271 ? -13.962 -11.948 9.928 1.00 95.00 271 ASP A C 1
ATOM 2134 O O . ASP A 1 271 ? -14.562 -11.675 10.965 1.00 95.00 271 ASP A O 1
ATOM 2138 N N . GLN A 1 272 ? -12.717 -11.507 9.703 1.00 95.38 272 GLN A N 1
ATOM 2139 C CA . GLN A 1 272 ? -11.952 -10.707 10.672 1.00 95.38 272 GLN A CA 1
ATOM 2140 C C . GLN A 1 272 ? -12.607 -9.354 10.977 1.00 95.38 272 GLN A C 1
ATOM 2142 O O . GLN A 1 272 ? -12.659 -8.924 12.127 1.00 95.38 272 GLN A O 1
ATOM 2147 N N . LEU A 1 273 ? -13.126 -8.666 9.957 1.00 95.44 273 LEU A N 1
ATOM 2148 C CA . LEU A 1 273 ? -13.827 -7.397 10.144 1.00 95.44 273 LEU A CA 1
ATOM 2149 C C . LEU A 1 273 ? -15.096 -7.584 10.987 1.00 95.44 273 LEU A C 1
ATOM 2151 O O . LEU A 1 273 ? -15.403 -6.724 11.814 1.00 95.44 273 LEU A O 1
ATOM 2155 N N . ALA A 1 274 ? -15.812 -8.701 10.830 1.00 94.31 274 ALA A N 1
ATOM 2156 C CA . ALA A 1 274 ? -17.010 -8.991 11.614 1.00 94.31 274 ALA A CA 1
ATOM 2157 C C . ALA A 1 274 ? -16.716 -9.129 13.120 1.00 94.31 274 ALA A C 1
ATOM 2159 O O . ALA A 1 274 ? -17.508 -8.655 13.935 1.00 94.31 274 ALA A O 1
ATOM 2160 N N . GLU A 1 275 ? -15.566 -9.699 13.496 1.00 92.88 275 GLU A N 1
ATOM 2161 C CA . GLU A 1 275 ? -15.150 -9.845 14.902 1.00 92.88 275 GLU A CA 1
ATOM 2162 C C . GLU A 1 275 ? -14.939 -8.490 15.596 1.00 92.88 275 GLU A C 1
ATOM 2164 O O . GLU A 1 275 ? -15.284 -8.319 16.764 1.00 92.88 275 GLU A O 1
ATOM 2169 N N . VAL A 1 276 ? -14.427 -7.496 14.865 1.00 92.31 276 VAL A N 1
ATOM 2170 C CA . VAL A 1 276 ? -14.082 -6.169 15.410 1.00 92.31 276 VAL A CA 1
ATOM 2171 C C . VAL A 1 276 ? -15.294 -5.227 15.490 1.00 92.31 276 VAL A C 1
ATOM 2173 O O . VAL A 1 276 ? -15.262 -4.207 16.186 1.00 92.31 276 VAL A O 1
ATOM 2176 N N . ARG A 1 277 ? -16.410 -5.592 14.843 1.00 92.69 277 ARG A N 1
ATOM 2177 C CA . ARG A 1 277 ? -17.635 -4.781 14.776 1.00 92.69 277 ARG A CA 1
ATOM 2178 C C . ARG A 1 277 ? -18.157 -4.376 16.154 1.00 92.69 277 ARG A C 1
ATOM 2180 O O . ARG A 1 277 ? -18.515 -3.220 16.361 1.00 92.69 277 ARG A O 1
ATOM 2187 N N . GLY A 1 278 ? -18.183 -5.322 17.095 1.00 90.25 278 GLY A N 1
ATOM 2188 C CA . GLY A 1 278 ? -18.713 -5.101 18.442 1.00 90.25 278 GLY A CA 1
ATOM 2189 C C . GLY A 1 278 ? -17.945 -4.027 19.216 1.00 90.25 278 GLY A C 1
ATOM 2190 O O . GLY A 1 278 ? -18.566 -3.176 19.852 1.00 90.25 278 GLY A O 1
ATOM 2191 N N . SER A 1 279 ? -16.611 -4.008 19.111 1.00 91.94 279 SER A N 1
ATOM 2192 C CA . SER A 1 279 ? -15.783 -2.987 19.765 1.00 91.94 279 SER A CA 1
ATOM 2193 C C . SER A 1 279 ? -16.054 -1.596 19.188 1.00 91.94 279 SER A C 1
ATOM 2195 O O . SER A 1 279 ? -16.247 -0.652 19.951 1.00 91.94 279 SER A O 1
ATOM 2197 N N . LEU A 1 280 ? -16.153 -1.470 17.859 1.00 89.56 280 LEU A N 1
ATOM 2198 C CA . LEU A 1 280 ? -16.435 -0.191 17.190 1.00 89.56 280 LEU A CA 1
ATOM 2199 C C . LEU A 1 280 ? -17.838 0.349 17.509 1.00 89.56 280 LEU A C 1
ATOM 2201 O O . LEU A 1 280 ? -17.999 1.549 17.736 1.00 89.56 280 LEU A O 1
ATOM 2205 N N . MET A 1 281 ? -18.838 -0.530 17.611 1.00 91.94 281 MET A N 1
ATOM 2206 C CA . MET A 1 281 ? -20.173 -0.169 18.107 1.00 91.94 281 MET A CA 1
ATOM 2207 C C . MET A 1 281 ? -20.136 0.286 19.564 1.00 91.94 281 MET A C 1
ATOM 2209 O O . MET A 1 281 ? -20.725 1.305 19.912 1.00 91.94 281 MET A O 1
ATOM 2213 N N . GLY A 1 282 ? -19.391 -0.426 20.414 1.00 87.88 282 GLY A N 1
ATOM 2214 C CA . GLY A 1 282 ? -19.189 -0.046 21.812 1.00 87.88 282 GLY A CA 1
ATOM 2215 C C . GLY A 1 282 ? -18.496 1.311 21.984 1.00 87.88 282 GLY A C 1
ATOM 2216 O O . GLY A 1 282 ? -18.641 1.940 23.029 1.00 87.88 282 GLY A O 1
ATOM 2217 N N . PHE A 1 283 ? -17.765 1.779 20.968 1.00 88.56 283 PHE A N 1
ATOM 2218 C CA . PHE A 1 283 ? -17.168 3.116 20.923 1.00 88.56 283 PHE A CA 1
ATOM 2219 C C . PHE A 1 283 ? -18.094 4.193 20.344 1.00 88.56 283 PHE A C 1
ATOM 2221 O O . PHE A 1 283 ? -17.727 5.366 20.367 1.00 88.56 283 PHE A O 1
ATOM 2228 N N . GLY A 1 284 ? -19.263 3.824 19.812 1.00 86.56 284 GLY A N 1
ATOM 2229 C CA . GLY A 1 284 ? -20.154 4.746 19.103 1.00 86.56 284 GLY A CA 1
ATOM 2230 C C . GLY A 1 284 ? -19.588 5.239 17.767 1.00 86.56 284 GLY A C 1
ATOM 2231 O O . GLY A 1 284 ? -19.972 6.308 17.303 1.00 86.56 284 GLY A O 1
ATOM 2232 N N . MET A 1 285 ? -18.652 4.496 17.164 1.00 89.31 285 MET A N 1
ATOM 2233 C CA . MET A 1 285 ? -18.062 4.832 15.858 1.00 89.31 285 MET A CA 1
ATOM 2234 C C . MET A 1 285 ? -18.941 4.391 14.687 1.00 89.31 285 MET A C 1
ATOM 2236 O O . MET A 1 285 ? -18.806 4.921 13.589 1.00 89.31 285 MET A O 1
ATOM 2240 N N . ILE A 1 286 ? -19.797 3.395 14.917 1.00 88.75 286 ILE A N 1
ATOM 2241 C CA . ILE A 1 286 ? -20.678 2.781 13.924 1.00 88.75 286 ILE A CA 1
ATOM 2242 C C . ILE A 1 286 ? -22.057 2.639 14.553 1.00 88.75 286 ILE A C 1
ATOM 2244 O O . ILE A 1 286 ? -22.171 2.287 15.732 1.00 88.75 286 ILE A O 1
ATOM 2248 N N . GLU A 1 287 ? -23.093 2.901 13.766 1.00 83.38 287 GLU A N 1
ATOM 2249 C CA . GLU A 1 287 ? -24.477 2.809 14.212 1.00 83.38 287 GLU A CA 1
ATOM 2250 C C . GLU A 1 287 ? -24.910 1.349 14.424 1.00 83.38 287 GLU A C 1
ATOM 2252 O O . GLU A 1 287 ? -24.484 0.418 13.729 1.00 83.38 287 GLU A O 1
ATOM 2257 N N . MET A 1 288 ? -25.769 1.136 15.422 1.00 64.75 288 MET A N 1
ATOM 2258 C CA . MET A 1 288 ? -26.468 -0.136 15.590 1.00 64.75 288 MET A CA 1
ATOM 2259 C C . MET A 1 288 ? -27.411 -0.317 14.396 1.00 64.75 288 MET A C 1
ATOM 2261 O O . MET A 1 288 ? -28.098 0.637 14.048 1.00 64.75 288 MET A O 1
ATOM 2265 N N . PRO A 1 289 ? -27.474 -1.501 13.760 1.00 56.97 289 PRO A N 1
ATOM 2266 C CA . PRO A 1 289 ? -28.488 -1.742 12.750 1.00 56.97 289 PRO A CA 1
ATOM 2267 C C . PRO A 1 289 ? -29.843 -1.588 13.433 1.00 56.97 289 PRO A C 1
ATOM 2269 O O . PRO A 1 289 ? -30.102 -2.278 14.424 1.00 56.97 289 PRO A O 1
ATOM 2272 N N . ASP A 1 290 ? -30.662 -0.667 12.930 1.00 42.00 290 ASP A N 1
ATOM 2273 C CA . ASP A 1 290 ? -32.016 -0.468 13.424 1.00 42.00 290 ASP A CA 1
ATOM 2274 C C . ASP A 1 290 ? -32.733 -1.819 13.429 1.00 42.00 290 ASP A C 1
ATOM 2276 O O . ASP A 1 290 ? -32.891 -2.485 12.401 1.00 42.00 290 ASP A O 1
ATOM 2280 N N . SER A 1 291 ? -33.138 -2.265 14.614 1.00 40.81 291 SER A N 1
ATOM 2281 C CA . SER A 1 291 ? -34.052 -3.385 14.742 1.00 40.81 291 SER A CA 1
ATOM 2282 C C . SER A 1 291 ? -35.430 -2.900 14.301 1.00 40.81 291 SER A C 1
ATOM 2284 O O . SER A 1 291 ? -36.193 -2.485 15.161 1.00 40.81 291 SER A O 1
ATOM 2286 N N . GLU A 1 292 ? -35.690 -2.868 12.987 1.00 40.03 292 GLU A N 1
ATOM 2287 C CA . GLU A 1 292 ? -37.008 -2.951 12.320 1.00 40.03 292 GLU A CA 1
ATOM 2288 C C . GLU A 1 292 ? -36.948 -2.401 10.880 1.00 40.03 292 GLU A C 1
ATOM 2290 O O . GLU A 1 292 ? -37.116 -1.211 10.633 1.00 40.03 292 GLU A O 1
ATOM 2295 N N . ASN A 1 293 ? -36.715 -3.287 9.909 1.00 32.69 293 ASN A N 1
ATOM 2296 C CA . ASN A 1 293 ? -37.653 -3.578 8.815 1.00 32.69 293 ASN A CA 1
ATOM 2297 C C . ASN A 1 293 ? -36.992 -4.564 7.847 1.00 32.69 293 ASN A C 1
ATOM 2299 O O . ASN A 1 293 ? -36.194 -4.207 6.980 1.00 32.69 293 ASN A O 1
ATOM 2303 N N . ASP A 1 294 ? -37.343 -5.834 8.036 1.00 38.91 294 ASP A N 1
ATOM 2304 C CA . ASP A 1 294 ? -37.166 -6.901 7.059 1.00 38.91 294 ASP A CA 1
ATOM 2305 C C . ASP A 1 294 ? -38.081 -6.627 5.856 1.00 38.91 294 ASP A C 1
ATOM 2307 O O . ASP A 1 294 ? -39.174 -7.171 5.754 1.00 38.91 294 ASP A O 1
ATOM 2311 N N . ASP A 1 295 ? -37.648 -5.734 4.967 1.00 33.44 295 ASP A N 1
ATOM 2312 C CA . ASP A 1 295 ? -38.207 -5.603 3.624 1.00 33.44 295 ASP A CA 1
ATOM 2313 C C . ASP A 1 295 ? -37.093 -5.860 2.600 1.00 33.44 295 ASP A C 1
ATOM 2315 O O . ASP A 1 295 ? -36.445 -4.964 2.063 1.00 33.44 295 ASP A O 1
ATOM 2319 N N . GLY A 1 296 ? -36.845 -7.148 2.348 1.00 40.78 296 GLY A N 1
ATOM 2320 C CA . GLY A 1 296 ? -36.501 -7.665 1.020 1.00 40.78 296 GLY A CA 1
ATOM 2321 C C . GLY A 1 296 ? -35.276 -7.089 0.299 1.00 40.78 296 GLY A C 1
ATOM 2322 O O . GLY A 1 296 ? -35.260 -7.095 -0.936 1.00 40.78 296 GLY A O 1
ATOM 2323 N N . ARG A 1 297 ? -34.239 -6.622 1.004 1.00 33.91 297 ARG A N 1
ATOM 2324 C CA . ARG A 1 297 ? -32.996 -6.167 0.362 1.00 33.91 297 ARG A CA 1
ATOM 2325 C C . ARG A 1 297 ? -32.157 -7.375 -0.060 1.00 33.91 297 ARG A C 1
ATOM 2327 O O . ARG A 1 297 ? -31.612 -8.096 0.769 1.00 33.91 297 ARG A O 1
ATOM 2334 N N . LYS A 1 298 ? -32.100 -7.634 -1.368 1.00 34.78 298 LYS A N 1
ATOM 2335 C CA . LYS A 1 298 ? -31.305 -8.726 -1.943 1.00 34.78 298 LYS A CA 1
ATOM 2336 C C . LYS A 1 298 ? -29.812 -8.469 -1.722 1.00 34.78 298 LYS A C 1
ATOM 2338 O O . LYS A 1 298 ? -29.331 -7.366 -1.975 1.00 34.78 298 LYS A O 1
ATOM 2343 N N . ASP A 1 299 ? -29.093 -9.515 -1.316 1.00 34.12 299 ASP A N 1
ATOM 2344 C CA . ASP A 1 299 ? -27.628 -9.564 -1.291 1.00 34.12 299 ASP A CA 1
ATOM 2345 C C . ASP A 1 299 ? -27.054 -9.094 -2.639 1.00 34.12 299 ASP A C 1
ATOM 2347 O O . ASP A 1 299 ? -27.223 -9.763 -3.663 1.00 34.12 299 ASP A O 1
ATOM 2351 N N . GLY A 1 300 ? -26.380 -7.939 -2.644 1.00 40.00 300 GLY A N 1
ATOM 2352 C CA . GLY A 1 300 ? -25.662 -7.421 -3.814 1.00 40.00 300 GLY A CA 1
ATOM 2353 C C . GLY A 1 300 ? -25.781 -5.919 -4.082 1.00 40.00 300 GLY A C 1
ATOM 2354 O O . GLY A 1 300 ? -24.997 -5.408 -4.881 1.00 40.00 300 GLY A O 1
ATOM 2355 N N . ASP A 1 301 ? -26.692 -5.199 -3.423 1.00 30.19 301 ASP A N 1
ATOM 2356 C CA . ASP A 1 301 ? -26.827 -3.753 -3.635 1.00 30.19 301 ASP A CA 1
ATOM 2357 C C . ASP A 1 301 ? -25.791 -2.969 -2.819 1.00 30.19 301 ASP A C 1
ATOM 2359 O O . ASP A 1 301 ? -25.986 -2.663 -1.640 1.00 30.19 301 ASP A O 1
ATOM 2363 N N . VAL A 1 302 ? -24.683 -2.624 -3.482 1.00 43.75 302 VAL A N 1
ATOM 2364 C CA . VAL A 1 302 ? -23.752 -1.574 -3.050 1.00 43.75 302 VAL A CA 1
ATOM 2365 C C . VAL A 1 302 ? -24.558 -0.285 -2.871 1.00 43.75 302 VAL A C 1
ATOM 2367 O O . VAL A 1 302 ? -25.158 0.210 -3.826 1.00 43.75 302 VAL A O 1
ATOM 2370 N N . LEU A 1 303 ? -24.607 0.236 -1.643 1.00 37.91 303 LEU A N 1
ATOM 2371 C CA . LEU A 1 303 ? -25.264 1.506 -1.332 1.00 37.91 303 LEU A CA 1
ATOM 2372 C C . LEU A 1 303 ? -24.698 2.624 -2.241 1.00 37.91 303 LEU A C 1
ATOM 2374 O O . LEU A 1 303 ? -23.477 2.703 -2.425 1.00 37.91 303 LEU A O 1
ATOM 2378 N N . PRO A 1 304 ? -25.553 3.466 -2.850 1.00 34.84 304 PRO A N 1
ATOM 2379 C CA . PRO A 1 304 ? -25.107 4.491 -3.783 1.00 34.84 304 PRO A CA 1
ATOM 2380 C C . PRO A 1 304 ? -24.208 5.512 -3.074 1.00 34.84 304 PRO A C 1
ATOM 2382 O O . PRO A 1 304 ? -24.507 5.962 -1.971 1.00 34.84 304 PRO A O 1
ATOM 2385 N N . ALA A 1 305 ? -23.121 5.928 -3.734 1.00 35.19 305 ALA A N 1
ATOM 2386 C CA . ALA A 1 305 ? -22.141 6.884 -3.199 1.00 35.19 305 ALA A CA 1
ATOM 2387 C C . ALA A 1 305 ? -22.764 8.207 -2.695 1.00 35.19 305 ALA A C 1
ATOM 2389 O O . ALA A 1 305 ? -22.184 8.882 -1.849 1.00 35.19 305 ALA A O 1
ATOM 2390 N N . SER A 1 306 ? -23.961 8.557 -3.178 1.00 35.62 306 SER A N 1
ATOM 2391 C CA . SER A 1 306 ? -24.720 9.741 -2.769 1.00 35.62 306 SER A CA 1
ATOM 2392 C C . SER A 1 306 ? -25.226 9.704 -1.322 1.00 35.62 306 SER A C 1
ATOM 2394 O O . SER A 1 306 ? -25.401 10.767 -0.737 1.00 35.62 306 SER A O 1
ATOM 2396 N N . GLU A 1 307 ? -25.458 8.520 -0.740 1.00 34.84 307 GLU A N 1
ATOM 2397 C CA . GLU A 1 307 ? -25.908 8.382 0.660 1.00 34.84 307 GLU A CA 1
ATOM 2398 C C . GLU A 1 307 ? -24.761 8.534 1.673 1.00 34.84 307 GLU A C 1
ATOM 2400 O O . GLU A 1 307 ? -25.007 8.752 2.855 1.00 34.84 307 GLU A O 1
ATOM 2405 N N . PHE A 1 308 ? -23.509 8.508 1.208 1.00 42.41 308 PHE A N 1
ATOM 2406 C CA . PHE A 1 308 ? -22.307 8.656 2.036 1.00 42.41 308 PHE A CA 1
ATOM 2407 C C . PHE A 1 308 ? -21.584 9.993 1.819 1.00 42.41 308 PHE A C 1
ATOM 2409 O O . PHE A 1 308 ? -20.401 10.117 2.146 1.00 42.41 308 PHE A O 1
ATOM 2416 N N . MET A 1 309 ? -22.265 10.987 1.234 1.00 35.38 309 MET A N 1
ATOM 2417 C CA . MET A 1 309 ? -21.641 12.251 0.846 1.00 35.38 309 MET A CA 1
ATOM 2418 C C . MET A 1 309 ? -21.154 13.071 2.044 1.00 35.38 309 MET A C 1
ATOM 2420 O O . MET A 1 309 ? -21.906 13.433 2.947 1.00 35.38 309 MET A O 1
ATOM 2424 N N . TYR A 1 310 ? -19.876 13.425 1.969 1.00 41.59 310 TYR A N 1
ATOM 2425 C CA . TYR A 1 310 ? -19.263 14.559 2.639 1.00 41.59 310 TYR A CA 1
ATOM 2426 C C . TYR A 1 310 ? -19.194 15.697 1.605 1.00 41.59 310 TYR A C 1
ATOM 2428 O O . TYR A 1 310 ? -18.713 15.477 0.496 1.00 41.59 310 TYR A O 1
ATOM 2436 N N . ASP A 1 311 ? -19.720 16.884 1.920 1.00 36.59 311 ASP A N 1
ATOM 2437 C CA . ASP A 1 311 ? -19.943 17.974 0.949 1.00 36.59 311 ASP A CA 1
ATOM 2438 C C . ASP A 1 311 ? -18.711 18.859 0.684 1.00 36.59 311 ASP A C 1
ATOM 2440 O O . ASP A 1 311 ? -18.815 19.890 0.020 1.00 36.59 311 ASP A O 1
ATOM 2444 N N . GLY A 1 312 ? -17.544 18.487 1.216 1.00 36.16 312 GLY A N 1
ATOM 2445 C CA . GLY A 1 312 ? -16.327 19.283 1.075 1.00 36.16 312 GLY A CA 1
ATOM 2446 C C . GLY A 1 312 ? -16.351 20.619 1.828 1.00 36.16 312 GLY A C 1
ATOM 2447 O O . GLY A 1 312 ? -15.363 21.339 1.781 1.00 36.16 312 GLY A O 1
ATOM 2448 N N . SER A 1 313 ? -17.418 20.969 2.558 1.00 34.44 313 SER A N 1
ATOM 2449 C CA . SER A 1 313 ? -17.572 22.296 3.164 1.00 34.44 313 SER A CA 1
ATOM 2450 C C . SER A 1 313 ? -16.904 22.438 4.528 1.00 34.44 313 SER A C 1
ATOM 2452 O O . SER A 1 313 ? -16.954 23.517 5.122 1.00 34.44 313 SER A O 1
ATOM 2454 N N . SER A 1 314 ? -16.312 21.379 5.081 1.00 40.03 314 SER A N 1
ATOM 2455 C CA . SER A 1 314 ? -15.746 21.431 6.428 1.00 40.03 314 SER A CA 1
ATOM 2456 C C . SER A 1 314 ? -14.304 21.955 6.416 1.00 40.03 314 SER A C 1
ATOM 2458 O O . SER A 1 314 ? -13.407 21.294 6.901 1.00 40.03 314 SER A O 1
ATOM 2460 N N . GLY A 1 315 ? -14.079 23.142 5.843 1.00 30.92 315 GLY A N 1
ATOM 2461 C CA . GLY A 1 315 ? -12.937 24.026 6.147 1.00 30.92 315 GLY A CA 1
ATOM 2462 C C . GLY A 1 315 ? -11.503 23.500 5.965 1.00 30.92 315 GLY A C 1
ATOM 2463 O O . GLY A 1 315 ? -10.575 24.221 6.311 1.00 30.92 315 GLY A O 1
ATOM 2464 N N . TRP A 1 316 ? -11.289 22.289 5.445 1.00 37.47 316 TRP A N 1
ATOM 2465 C CA . TRP A 1 316 ? -9.966 21.651 5.436 1.00 37.47 316 TRP A CA 1
ATOM 2466 C C . TRP A 1 316 ? -9.027 22.165 4.337 1.00 37.47 316 TRP A C 1
ATOM 2468 O O . TRP A 1 316 ? -7.822 21.964 4.450 1.00 37.47 316 TRP A O 1
ATOM 2478 N N . ASP A 1 317 ? -9.540 22.846 3.309 1.00 34.69 317 ASP A N 1
ATOM 2479 C CA . ASP A 1 317 ? -8.709 23.308 2.188 1.00 34.69 317 ASP A CA 1
ATOM 2480 C C . ASP A 1 317 ? -7.847 24.536 2.545 1.00 34.69 317 ASP A C 1
ATOM 2482 O O . ASP A 1 317 ? -6.738 24.675 2.029 1.00 34.69 317 ASP A O 1
ATOM 2486 N N . ASP A 1 318 ? -8.302 25.388 3.472 1.00 31.38 318 ASP A N 1
ATOM 2487 C CA . ASP A 1 318 ? -7.609 26.643 3.809 1.00 31.38 318 ASP A CA 1
ATOM 2488 C C . ASP A 1 318 ? -6.632 26.512 4.996 1.00 31.38 318 ASP A C 1
ATOM 2490 O O . ASP A 1 318 ? -5.696 27.304 5.115 1.00 31.38 318 ASP A O 1
ATOM 2494 N N . GLU A 1 319 ? -6.789 25.502 5.861 1.00 31.34 319 GLU A N 1
ATOM 2495 C CA . GLU A 1 319 ? -5.966 25.335 7.076 1.00 31.34 319 GLU A CA 1
ATOM 2496 C C . GLU A 1 319 ? -4.783 24.355 6.887 1.00 31.34 319 GLU A C 1
ATOM 2498 O O . GLU A 1 319 ? -3.878 24.293 7.720 1.00 31.34 319 GLU A O 1
ATOM 2503 N N . PHE A 1 320 ? -4.737 23.628 5.759 1.00 31.83 320 PHE A N 1
ATOM 2504 C CA . PHE A 1 320 ? -3.756 22.563 5.481 1.00 31.83 320 PHE A CA 1
ATOM 2505 C C . PHE A 1 320 ? -2.655 22.923 4.473 1.00 31.83 320 PHE A C 1
ATOM 2507 O O . PHE A 1 320 ? -1.890 22.050 4.045 1.00 31.83 320 PHE A O 1
ATOM 2514 N N . GLN A 1 321 ? -2.438 24.213 4.192 1.00 28.95 321 GLN A N 1
ATOM 2515 C CA . GLN A 1 321 ? -1.087 24.655 3.832 1.00 28.95 321 GLN A CA 1
ATOM 2516 C C . GLN A 1 321 ? -0.189 24.552 5.071 1.00 28.95 321 GLN A C 1
ATOM 2518 O O . GLN A 1 321 ? 0.159 25.543 5.708 1.00 28.95 321 GLN A O 1
ATOM 2523 N N . MET A 1 322 ? 0.232 23.330 5.404 1.00 24.36 322 MET A N 1
ATOM 2524 C CA . MET A 1 322 ? 1.411 23.134 6.235 1.00 24.36 322 MET A CA 1
ATOM 2525 C C . MET A 1 322 ? 2.593 23.753 5.483 1.00 24.36 322 MET A C 1
ATOM 2527 O O . MET A 1 322 ? 3.179 23.151 4.578 1.00 24.36 322 MET A O 1
ATOM 2531 N N . GLN A 1 323 ? 2.915 24.992 5.844 1.00 23.92 323 GLN A N 1
ATOM 2532 C CA . GLN A 1 323 ? 4.126 25.680 5.436 1.00 23.92 323 GLN A CA 1
ATOM 2533 C C . GLN A 1 323 ? 5.284 25.026 6.199 1.00 23.92 323 GLN A C 1
ATOM 2535 O O . GLN A 1 323 ? 5.742 25.505 7.234 1.00 23.92 323 GLN A O 1
ATOM 2540 N N . TRP A 1 324 ? 5.713 23.855 5.724 1.00 30.67 324 TRP A N 1
ATOM 2541 C CA . TRP A 1 324 ? 6.968 23.259 6.165 1.00 30.67 324 TRP A CA 1
ATOM 2542 C C . TRP A 1 324 ? 8.098 24.250 5.851 1.00 30.67 324 TRP A C 1
ATOM 2544 O O . TRP A 1 324 ? 8.033 24.907 4.806 1.00 30.67 324 TRP A O 1
ATOM 2554 N N . PRO A 1 325 ? 9.113 24.402 6.723 1.00 23.42 325 PRO A N 1
ATOM 2555 C CA . PRO A 1 325 ? 10.189 25.353 6.484 1.00 23.42 325 PRO A CA 1
ATOM 2556 C C . PRO A 1 325 ? 10.791 25.094 5.102 1.00 23.42 325 PRO A C 1
ATOM 2558 O O . PRO A 1 325 ? 11.144 23.953 4.795 1.00 23.42 325 PRO A O 1
ATOM 2561 N N . ASN A 1 326 ? 10.908 26.139 4.276 1.00 26.47 326 ASN A N 1
ATOM 2562 C CA . ASN A 1 326 ? 11.768 26.122 3.095 1.00 26.47 326 ASN A CA 1
ATOM 2563 C C . ASN A 1 326 ? 13.211 25.950 3.587 1.00 26.47 326 ASN A C 1
ATOM 2565 O O . ASN A 1 326 ? 13.952 26.914 3.755 1.00 26.47 326 ASN A O 1
ATOM 2569 N N . CYS A 1 327 ? 13.594 24.718 3.893 1.00 27.05 327 CYS A N 1
ATOM 2570 C CA . CYS A 1 327 ? 14.985 24.345 3.989 1.00 27.05 327 CYS A CA 1
ATOM 2571 C C . CYS A 1 327 ? 15.396 23.962 2.574 1.00 27.05 327 CYS A C 1
ATOM 2573 O O . CYS A 1 327 ? 15.051 22.879 2.099 1.00 27.05 327 CYS A O 1
ATOM 2575 N N . ASP A 1 328 ? 16.106 24.875 1.911 1.00 31.12 328 ASP A N 1
ATOM 2576 C CA . ASP A 1 328 ? 16.861 24.623 0.685 1.00 31.12 328 ASP A CA 1
ATOM 2577 C C . ASP A 1 328 ? 17.861 23.476 0.938 1.00 31.12 328 ASP A C 1
ATOM 2579 O O . ASP A 1 328 ? 19.026 23.681 1.271 1.00 31.12 328 ASP A O 1
ATOM 2583 N N . LEU A 1 329 ? 17.379 22.235 0.848 1.00 30.91 329 LEU A N 1
ATOM 2584 C CA . LEU A 1 329 ? 18.135 21.002 1.098 1.00 30.91 329 LEU A CA 1
ATOM 2585 C C . LEU A 1 329 ? 18.514 20.278 -0.197 1.00 30.91 329 LEU A C 1
ATOM 2587 O O . LEU A 1 329 ? 19.079 19.183 -0.144 1.00 30.91 329 LEU A O 1
ATOM 2591 N N . GLU A 1 330 ? 18.285 20.902 -1.358 1.00 28.14 330 GLU A N 1
ATOM 2592 C CA . GLU A 1 330 ? 18.764 20.389 -2.649 1.00 28.14 330 GLU A CA 1
ATOM 2593 C C . GLU A 1 330 ? 20.294 20.207 -2.677 1.00 28.14 330 GLU A C 1
ATOM 2595 O O . GLU A 1 330 ? 20.789 19.358 -3.413 1.00 28.14 330 GLU A O 1
ATOM 2600 N N . ASN A 1 331 ? 21.040 20.884 -1.793 1.00 28.92 331 ASN A N 1
ATOM 2601 C CA . ASN A 1 331 ? 22.498 20.760 -1.715 1.00 28.92 331 ASN A CA 1
ATOM 2602 C C . ASN A 1 331 ? 23.020 19.699 -0.729 1.00 28.92 331 ASN A C 1
ATOM 2604 O O . ASN A 1 331 ? 24.177 19.307 -0.843 1.00 28.92 331 ASN A O 1
ATOM 2608 N N . SER A 1 332 ? 22.216 19.175 0.206 1.00 26.42 332 SER A N 1
ATOM 2609 C CA . SER A 1 332 ? 22.746 18.256 1.236 1.00 26.42 332 SER A CA 1
ATOM 2610 C C . SER A 1 332 ? 22.793 16.786 0.787 1.00 26.42 332 SER A C 1
ATOM 2612 O O . SER A 1 332 ? 23.625 16.017 1.261 1.00 26.42 332 SER A O 1
ATOM 2614 N N . PHE A 1 333 ? 21.973 16.386 -0.192 1.00 26.42 333 PHE A N 1
ATOM 2615 C CA . PHE A 1 333 ? 22.004 15.019 -0.739 1.00 26.42 333 PHE A CA 1
ATOM 2616 C C . PHE A 1 333 ? 23.119 14.783 -1.772 1.00 26.42 333 PHE A C 1
ATOM 2618 O O . PHE A 1 333 ? 23.433 13.630 -2.066 1.00 26.42 333 PHE A O 1
ATOM 2625 N N . ALA A 1 334 ? 23.730 15.846 -2.307 1.00 28.11 334 ALA A N 1
ATOM 2626 C CA . ALA A 1 334 ? 24.812 15.741 -3.287 1.00 28.11 334 ALA A CA 1
ATOM 2627 C C . ALA A 1 334 ? 26.177 15.409 -2.651 1.00 28.11 334 ALA A C 1
ATOM 2629 O O . ALA A 1 334 ? 27.021 14.806 -3.309 1.00 28.11 334 ALA A O 1
ATOM 2630 N N . GLU A 1 335 ? 26.388 15.727 -1.370 1.00 27.03 335 GLU A N 1
ATOM 2631 C CA . GLU A 1 335 ? 27.683 15.519 -0.698 1.00 27.03 335 GLU A CA 1
ATOM 2632 C C . GLU A 1 335 ? 27.842 14.125 -0.059 1.00 27.03 335 GLU A C 1
ATOM 2634 O O . GLU A 1 335 ? 28.951 13.722 0.271 1.00 27.03 335 GLU A O 1
ATOM 2639 N N . GLY A 1 336 ? 26.773 13.327 0.040 1.00 27.98 336 GLY A N 1
ATOM 2640 C CA . GLY A 1 336 ? 26.824 11.968 0.605 1.00 27.98 336 GLY A CA 1
ATOM 2641 C C . GLY A 1 336 ? 27.202 10.847 -0.376 1.00 27.98 336 GLY A C 1
ATOM 2642 O O . GLY A 1 336 ? 27.216 9.684 0.017 1.00 27.98 336 GLY A O 1
ATOM 2643 N N . ILE A 1 337 ? 27.458 11.163 -1.653 1.00 29.16 337 ILE A N 1
ATOM 2644 C CA . ILE A 1 337 ? 27.812 10.178 -2.703 1.00 29.16 337 ILE A CA 1
ATOM 2645 C C . ILE A 1 337 ? 29.310 10.222 -3.064 1.00 29.16 337 ILE A C 1
ATOM 2647 O O . ILE A 1 337 ? 29.791 9.394 -3.836 1.00 29.16 337 ILE A O 1
ATOM 2651 N N . VAL A 1 338 ? 30.088 11.114 -2.449 1.00 29.98 338 VAL A N 1
ATOM 2652 C CA . VAL A 1 338 ? 31.552 11.103 -2.556 1.00 29.98 338 VAL A CA 1
ATOM 2653 C C . VAL A 1 338 ? 32.159 11.201 -1.160 1.00 29.98 338 VAL A C 1
ATOM 2655 O O . VAL A 1 338 ? 32.622 12.261 -0.754 1.00 29.98 338 VAL A O 1
ATOM 2658 N N . SER A 1 339 ? 32.164 10.086 -0.428 1.00 28.38 339 SER A N 1
ATOM 2659 C CA . SER A 1 339 ? 33.258 9.779 0.498 1.00 28.38 339 SER A CA 1
ATOM 2660 C C . SER A 1 339 ? 33.373 8.294 0.796 1.00 28.38 339 SER A C 1
ATOM 2662 O O . SER A 1 339 ? 32.331 7.602 0.811 1.00 28.38 339 SER A O 1
#

Foldseek 3Di:
DLLVLVVVCVVCVCLDPVSVCVQPVDVVSLLVSLVSNLVSQLVQVVVCVLVVHDRSDDLSSHDPVSNDRPPDLLSVLSNLVCVLLVVVPVQLVVLVVVLAHDDVVVLVVSLVSLVVSLCVSLPPDDPPPLVQAAADPPRDDDPRNLVSNLVSLLSVLSSLLSCLGPPHDPVSVLVCLQVNLVSLLVLLVNLLSCVQHHCSCVVPVVVSLSSLLSSVSSLVSSLVSCVVVVPRRLVPDDPVSLLSSLVSLVSSLLSLLQCCVPDVSSVVSNVVSVVSVVSSVVSVSYDDPPPDDPDDDDPDDDDDPVVVDDPPPPPPPVPPPPCDDPPPCVPVVVVVVPD

Sequence (339 aa):
MCGIAGRMLMELGVHNEEAWSRLASSPSLRSELCTLVSSIVILDRQWSAAANLPSNFHDSSFSPVNLISADHPYIQAMLSFIRVSNKLEGPMAQATKAQRYEDEDDFELMNFQLEQWRKRAVGNYSITHPETWSLSPPKQPSSFPILLHLRAETVRSSLLKPWFFSRTDTQTSKKYLQPAIEVLFDICDVLYALNANTDIYRKQQPYYQELLASASALGFVLTSSLEQNRSTLLASLPPGLSKAMGRSYELAVALAASYVTRSKAARQLSDQLAEVRGSLMGFGMIEMPDSENDDGRKDGDVLPASEFMYDGSSGWDDEFQMQWPNCDLENSFAEGIVS

Radius of gyration: 22.21 Å; chains: 1; bounding box: 72×45×59 Å

pLDDT: mean 79.4, std 20.46, range [23.42, 96.38]

Organism: NCBI:txid1209917